Protein AF-A0A9P7GSL0-F1 (afdb_monomer_lite)

Sequence (201 aa):
MRSYTAVGKTLSVKAGDKFTFEWYHNTRNDDIIATSHKGPAQVYIAPTSSNGNGAVWNKLFSGSWGVDRLISSHGQHSINIPNIPAGDDLLRPTSIHSTNLKIADALYTQNPARGVQMYMSCLQVKVTSNGNQNLPGGTSFPGTYNDNTPGIHFNIYGPNGATYKAPGPDVWNSAARGSIGQIGCSSSRWIILRSGADIAL

Secondary structure (DSSP, 8-state):
----PPPS--EEE-TT-EEEEEEESSSTTS--S-TT----EEEEEEEGGGTT-SS-BEEEEEETTHHHHHHHTTTEEEEEPPSPPSEEEEEE---B----TTSTTS-TTT-TT-S-------EEEEE-S---------B-TTTS--TTSTTTS--TTSTTGGG---SSSPPPTTPPPEEE----S--S-EEEEETT-----

pLDDT: mean 79.62, std 15.83, range [25.77, 94.25]

InterPro domains:
  IPR005103 Auxiliary Activity family 9, catalytic domain [PF03443] (9-159)
  IPR049892 Auxiliary Activity family 9 [PTHR33353] (5-179)

Structure (mmCIF, N/CA/C/O backbone):
data_AF-A0A9P7GSL0-F1
#
_entry.id   AF-A0A9P7GSL0-F1
#
loop_
_atom_site.group_PDB
_atom_site.id
_atom_site.type_symbol
_atom_site.label_atom_id
_atom_site.label_alt_id
_atom_site.label_comp_id
_atom_site.label_asym_id
_atom_site.label_entity_id
_atom_site.label_seq_id
_atom_site.pdbx_PDB_ins_code
_atom_site.Cartn_x
_atom_site.Cartn_y
_atom_site.Cartn_z
_atom_site.occupancy
_atom_site.B_iso_or_equiv
_atom_site.auth_seq_id
_atom_site.auth_comp_id
_atom_site.auth_asym_id
_atom_site.auth_atom_id
_atom_site.pdbx_PDB_model_num
ATOM 1 N N . MET A 1 1 ? -7.876 17.741 -8.758 1.00 36.22 1 MET A N 1
ATOM 2 C CA . MET A 1 1 ? -7.914 16.798 -7.615 1.00 36.22 1 MET A CA 1
ATOM 3 C C . MET A 1 1 ? -9.148 15.927 -7.768 1.00 36.22 1 MET A C 1
ATOM 5 O O . MET A 1 1 ? -10.224 16.483 -7.947 1.00 36.22 1 MET A O 1
ATOM 9 N N . ARG A 1 2 ? -9.018 14.594 -7.772 1.00 41.72 2 ARG A N 1
ATOM 10 C CA . ARG A 1 2 ? -10.199 13.716 -7.722 1.00 41.72 2 ARG A CA 1
ATOM 11 C C . ARG A 1 2 ? -10.832 13.847 -6.333 1.00 41.72 2 ARG A C 1
ATOM 13 O O . ARG A 1 2 ? -10.124 13.737 -5.338 1.00 41.72 2 ARG A O 1
ATOM 20 N N . SER A 1 3 ? -12.132 14.131 -6.282 1.00 43.44 3 SER A N 1
ATOM 21 C CA . SER A 1 3 ? -12.905 14.123 -5.038 1.00 43.44 3 SER A CA 1
ATOM 22 C C . SER A 1 3 ? -13.054 12.676 -4.570 1.00 43.44 3 SER A C 1
ATOM 24 O O . SER A 1 3 ? -13.509 11.831 -5.342 1.00 43.44 3 SER A O 1
ATOM 26 N N . TYR A 1 4 ? -12.628 12.372 -3.345 1.00 55.25 4 TYR A N 1
ATOM 27 C CA . TYR A 1 4 ? -12.868 11.070 -2.727 1.00 55.25 4 TYR A CA 1
ATOM 28 C C . TYR A 1 4 ? -14.231 11.118 -2.037 1.00 55.25 4 TYR A C 1
ATOM 30 O O . TYR A 1 4 ? -14.428 11.880 -1.092 1.00 55.25 4 TYR A O 1
ATOM 38 N N . THR A 1 5 ? -15.187 10.329 -2.522 1.00 60.22 5 THR A N 1
ATOM 39 C CA . THR A 1 5 ? -16.488 10.169 -1.864 1.00 60.22 5 THR A CA 1
ATOM 40 C C . THR A 1 5 ? -16.368 9.102 -0.783 1.00 60.22 5 THR A C 1
ATOM 42 O O . THR A 1 5 ? -15.919 7.990 -1.064 1.00 60.22 5 THR A O 1
ATOM 45 N N . ALA A 1 6 ? -16.773 9.434 0.445 1.00 69.56 6 ALA A N 1
ATOM 46 C CA . ALA A 1 6 ? -16.837 8.464 1.531 1.00 69.56 6 ALA A CA 1
ATOM 47 C C . ALA A 1 6 ? -17.757 7.298 1.146 1.00 69.56 6 ALA A C 1
ATOM 49 O O . ALA A 1 6 ? -18.862 7.499 0.634 1.00 69.56 6 ALA A O 1
ATOM 50 N N . VAL A 1 7 ? -17.307 6.072 1.400 1.00 76.19 7 VAL A N 1
ATOM 51 C CA . VAL A 1 7 ? -18.133 4.880 1.187 1.00 76.19 7 VAL A CA 1
ATOM 52 C C . VAL A 1 7 ? -19.059 4.680 2.385 1.00 76.19 7 VAL A C 1
ATOM 54 O O . VAL A 1 7 ? -18.702 4.982 3.523 1.00 76.19 7 VAL A O 1
ATOM 57 N N . GLY A 1 8 ? -20.253 4.129 2.155 1.00 76.50 8 GLY A N 1
ATOM 58 C CA . GLY A 1 8 ? -21.282 3.979 3.195 1.00 76.50 8 GLY A CA 1
ATOM 59 C C . GLY A 1 8 ? -20.991 2.927 4.275 1.00 76.50 8 GLY A C 1
ATOM 60 O O . GLY A 1 8 ? -21.857 2.660 5.104 1.00 76.50 8 GLY A O 1
ATOM 61 N N . LYS A 1 9 ? -19.816 2.283 4.260 1.00 78.69 9 LYS A N 1
ATOM 62 C CA . LYS A 1 9 ? -19.434 1.250 5.231 1.00 78.69 9 LYS A CA 1
ATOM 63 C C . LYS A 1 9 ? -18.064 1.545 5.830 1.00 78.69 9 LYS A C 1
ATOM 65 O O . LYS A 1 9 ? -17.100 1.767 5.106 1.00 78.69 9 LYS A O 1
ATOM 70 N N . THR A 1 10 ? -17.994 1.446 7.153 1.00 80.69 10 THR A N 1
ATOM 71 C CA . THR A 1 10 ? -16.766 1.541 7.948 1.00 80.69 10 THR A CA 1
ATOM 72 C C . THR A 1 10 ? -16.624 0.262 8.763 1.00 80.69 10 THR A C 1
ATOM 74 O O . THR A 1 10 ? -17.586 -0.183 9.390 1.00 80.69 10 THR A O 1
ATOM 77 N N . LEU A 1 11 ? -15.442 -0.350 8.752 1.00 82.31 11 LEU A N 1
ATOM 78 C CA . LEU A 1 11 ? -15.196 -1.596 9.473 1.00 82.31 11 LEU A CA 1
ATOM 79 C C . LEU A 1 11 ? -14.745 -1.325 10.914 1.00 82.31 11 LEU A C 1
ATOM 81 O O . LEU A 1 11 ? -13.737 -0.660 11.134 1.00 82.31 11 LEU A O 1
ATOM 85 N N . SER A 1 12 ? -15.437 -1.889 11.903 1.00 85.38 12 SER A N 1
ATOM 86 C CA . SER A 1 12 ? -15.020 -1.794 13.307 1.00 85.38 12 SER A CA 1
ATOM 87 C C . SER A 1 12 ? -13.911 -2.790 13.647 1.00 85.38 12 SER A C 1
ATOM 89 O O . SER A 1 12 ? -14.080 -4.006 13.510 1.00 85.38 12 SER A O 1
ATOM 91 N N . VAL A 1 13 ? -12.790 -2.278 14.149 1.00 84.94 13 VAL A N 1
ATOM 92 C CA . VAL A 1 13 ? -11.597 -3.053 14.515 1.00 84.94 13 VAL A CA 1
ATOM 93 C C . VAL A 1 13 ? -11.117 -2.695 15.922 1.00 84.94 13 VAL A C 1
ATOM 95 O O . VAL A 1 13 ? -11.489 -1.658 16.479 1.00 84.94 13 VAL A O 1
ATOM 98 N N . LYS A 1 14 ? -10.311 -3.567 16.520 1.00 88.75 14 LYS A N 1
ATOM 99 C CA . LYS A 1 14 ? -9.568 -3.317 17.761 1.00 88.75 14 LYS A CA 1
ATOM 100 C C . LYS A 1 14 ? -8.071 -3.287 17.461 1.00 88.75 14 LYS A C 1
ATOM 102 O O . LYS A 1 14 ? -7.610 -3.925 16.520 1.00 88.75 14 LYS A O 1
ATOM 107 N N . ALA A 1 15 ? -7.308 -2.568 18.273 1.00 88.38 15 ALA A N 1
ATOM 108 C CA . ALA A 1 15 ? -5.856 -2.654 18.284 1.00 88.38 15 ALA A CA 1
ATOM 109 C C . ALA A 1 15 ? -5.428 -4.115 18.479 1.00 88.38 15 ALA A C 1
ATOM 111 O O . ALA A 1 15 ? -6.018 -4.849 19.272 1.00 88.38 15 ALA A O 1
ATOM 112 N N . GLY A 1 16 ? -4.420 -4.539 17.723 1.00 88.44 16 GLY A N 1
ATOM 113 C CA . GLY A 1 16 ? -3.963 -5.925 17.677 1.00 88.44 16 GLY A CA 1
ATOM 114 C C . GLY A 1 16 ? -4.765 -6.840 16.748 1.00 88.44 16 GLY A C 1
ATOM 115 O O . GLY A 1 16 ? -4.259 -7.916 16.428 1.00 88.44 16 GLY A O 1
ATOM 116 N N . ASP A 1 17 ? -5.946 -6.433 16.256 1.00 87.56 17 ASP A N 1
ATOM 117 C CA . ASP A 1 17 ? -6.663 -7.215 15.244 1.00 87.56 17 ASP A CA 1
ATOM 118 C C . ASP A 1 17 ? -5.761 -7.415 14.023 1.00 87.56 17 AS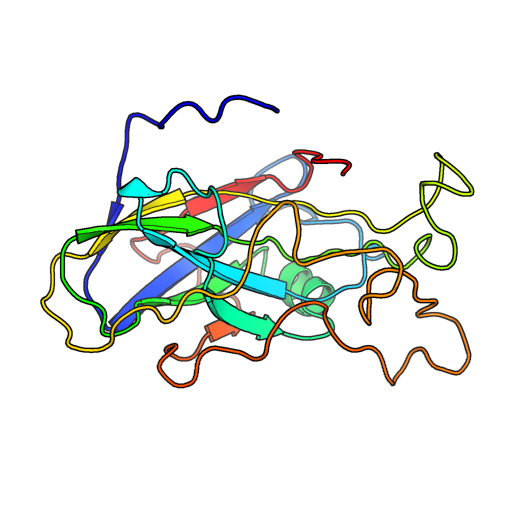P A C 1
ATOM 120 O O . ASP A 1 17 ? -5.160 -6.467 13.506 1.00 87.56 17 ASP A O 1
ATOM 124 N N . LYS A 1 18 ? -5.701 -8.654 13.530 1.00 87.12 18 LYS A N 1
ATOM 125 C CA . LYS A 1 18 ? -5.075 -8.952 12.247 1.00 87.12 18 LYS A CA 1
ATOM 126 C C . LYS A 1 18 ? -6.058 -8.619 11.136 1.00 87.12 18 LYS A C 1
ATOM 128 O O . LYS A 1 18 ? -7.138 -9.201 11.041 1.00 87.12 18 LYS A O 1
ATOM 133 N N . PHE A 1 19 ? -5.653 -7.704 10.277 1.00 82.06 19 PHE A N 1
ATOM 134 C CA . PHE A 1 19 ? -6.428 -7.218 9.157 1.00 82.06 19 PHE A CA 1
ATOM 135 C C . PHE A 1 19 ? -5.787 -7.671 7.845 1.00 82.06 19 PHE A C 1
ATOM 137 O O . PHE A 1 19 ? -4.578 -7.520 7.683 1.00 82.06 19 PHE A O 1
ATOM 144 N N . THR A 1 20 ? -6.571 -8.238 6.922 1.00 85.69 20 THR A N 1
ATOM 145 C CA . THR A 1 20 ? -6.050 -8.817 5.672 1.00 85.69 20 THR A CA 1
ATOM 146 C C . THR A 1 20 ? -6.750 -8.249 4.453 1.00 85.69 20 THR A C 1
ATOM 148 O O . THR A 1 20 ? -7.977 -8.200 4.371 1.00 85.69 20 THR A O 1
ATOM 151 N N . PHE A 1 21 ? -5.926 -7.842 3.501 1.00 85.00 21 PHE A N 1
ATOM 152 C CA . PHE A 1 21 ? -6.315 -7.342 2.198 1.00 85.00 21 PHE A CA 1
ATOM 153 C C . PHE A 1 21 ? -6.169 -8.476 1.189 1.00 85.00 21 PHE A C 1
ATOM 155 O O . PHE A 1 21 ? -5.166 -9.189 1.227 1.00 85.00 21 PHE A O 1
ATOM 162 N N . GLU A 1 22 ? -7.145 -8.627 0.300 1.00 87.38 22 GLU A N 1
ATOM 163 C CA . GLU A 1 22 ? -7.137 -9.626 -0.769 1.00 87.38 22 GLU A CA 1
ATOM 164 C C . GLU A 1 22 ? -7.245 -8.928 -2.125 1.00 87.38 22 GLU A C 1
ATOM 166 O O . GLU A 1 22 ? -8.278 -8.345 -2.442 1.00 87.38 22 GLU A O 1
ATOM 171 N N . TRP A 1 23 ? -6.177 -8.971 -2.913 1.00 86.94 23 TRP A N 1
ATOM 172 C CA . TRP A 1 23 ? -6.112 -8.391 -4.253 1.00 86.94 23 TRP A CA 1
ATOM 173 C C . TRP A 1 23 ? -6.587 -9.376 -5.324 1.00 86.94 23 TRP A C 1
ATOM 175 O O . TRP A 1 23 ? -6.386 -10.577 -5.188 1.00 86.94 23 TRP A O 1
ATOM 185 N N . TYR A 1 24 ? -7.166 -8.868 -6.408 1.00 86.44 24 TYR A N 1
ATOM 186 C CA . TYR A 1 24 ? -7.487 -9.635 -7.617 1.00 86.44 24 TYR A CA 1
ATOM 187 C C . TYR A 1 24 ? -7.363 -8.756 -8.866 1.00 86.44 24 TYR A C 1
ATOM 189 O O . TYR A 1 24 ? -7.521 -7.542 -8.752 1.00 86.44 24 TYR A O 1
ATOM 197 N N . HIS A 1 25 ? -7.140 -9.345 -10.041 1.00 86.69 25 HIS A N 1
ATOM 198 C CA . HIS A 1 25 ? -6.974 -8.621 -11.306 1.00 86.69 25 HIS A CA 1
ATOM 199 C C . HIS A 1 25 ? -8.323 -8.347 -12.000 1.00 86.69 25 HIS A C 1
ATOM 201 O O . HIS A 1 25 ? -8.819 -7.215 -12.057 1.00 86.69 25 HIS A O 1
ATOM 207 N N . ASN A 1 26 ? -8.961 -9.403 -12.488 1.00 85.19 26 ASN A N 1
ATOM 208 C CA . ASN A 1 26 ? -10.234 -9.400 -13.202 1.00 85.19 26 ASN A CA 1
ATOM 209 C C . ASN A 1 26 ? -11.350 -10.045 -12.379 1.00 85.19 26 ASN A C 1
ATOM 211 O O . ASN A 1 26 ? -12.441 -9.486 -12.268 1.00 85.19 26 ASN A O 1
ATOM 215 N N . THR A 1 27 ? -11.071 -11.195 -11.771 1.00 87.25 27 THR A N 1
ATOM 216 C CA . THR A 1 27 ? -12.007 -11.951 -10.934 1.00 87.25 27 THR A CA 1
ATOM 217 C C . THR A 1 27 ? -11.335 -12.367 -9.638 1.00 87.25 27 THR A C 1
ATOM 219 O O . THR A 1 27 ? -10.148 -12.656 -9.624 1.00 87.25 27 THR A O 1
ATOM 222 N N . ARG A 1 28 ? -12.082 -12.422 -8.533 1.00 88.56 28 ARG A N 1
ATOM 223 C CA . ARG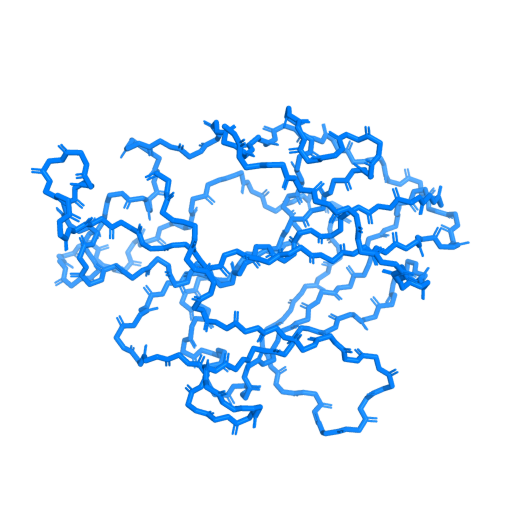 A 1 28 ? -11.524 -12.796 -7.226 1.00 88.56 28 ARG A CA 1
ATOM 224 C C . ARG A 1 28 ? -10.725 -14.108 -7.309 1.00 88.56 28 ARG A C 1
ATOM 226 O O . ARG A 1 28 ? -11.248 -15.087 -7.835 1.00 88.56 28 ARG A O 1
ATOM 233 N N . ASN A 1 29 ? -9.525 -14.125 -6.718 1.00 87.56 29 ASN A N 1
ATOM 234 C CA . ASN A 1 29 ? -8.620 -15.282 -6.685 1.00 87.56 29 ASN A CA 1
ATOM 235 C C . ASN A 1 29 ? -8.137 -15.748 -8.080 1.00 87.56 29 ASN A C 1
ATOM 237 O O . ASN A 1 29 ? -8.072 -16.947 -8.350 1.00 87.56 29 ASN A O 1
ATOM 241 N N . ASP A 1 30 ? -7.829 -14.800 -8.967 1.00 89.38 30 ASP A N 1
ATOM 242 C CA . ASP A 1 30 ? -7.223 -15.048 -10.280 1.00 89.38 30 ASP A CA 1
ATOM 243 C C . ASP A 1 30 ? -5.690 -14.895 -10.263 1.00 89.38 30 ASP A C 1
ATOM 245 O O . ASP A 1 30 ? -5.035 -15.218 -9.273 1.00 89.38 30 ASP A O 1
ATOM 249 N N . ASP A 1 31 ? -5.100 -14.428 -11.367 1.00 90.44 31 ASP A N 1
ATOM 250 C CA . ASP A 1 31 ? -3.667 -14.176 -11.510 1.00 90.44 31 ASP A CA 1
ATOM 251 C C . ASP A 1 31 ? -3.153 -13.016 -10.641 1.00 90.44 31 ASP A C 1
ATOM 253 O O . ASP A 1 31 ? -1.938 -12.847 -10.531 1.00 90.44 31 ASP A O 1
ATOM 257 N N . ILE A 1 32 ? -4.046 -12.277 -9.965 1.00 89.25 32 ILE A N 1
ATOM 258 C CA . ILE A 1 32 ? -3.778 -11.206 -8.991 1.00 89.25 32 ILE A CA 1
ATOM 259 C C . ILE A 1 32 ? -3.172 -9.954 -9.619 1.00 89.25 32 ILE A C 1
ATOM 261 O O . ILE A 1 32 ? -3.703 -8.856 -9.453 1.00 89.25 32 ILE A O 1
ATOM 265 N N . ILE A 1 33 ? -2.033 -10.101 -10.287 1.00 86.81 33 ILE A N 1
ATOM 266 C CA . ILE A 1 33 ? -1.336 -9.082 -11.059 1.00 86.81 33 ILE A CA 1
ATOM 267 C C . ILE A 1 33 ? -0.296 -9.765 -11.954 1.00 86.81 33 ILE A C 1
ATOM 269 O O . ILE A 1 33 ? 0.320 -10.759 -11.567 1.00 86.81 33 ILE A O 1
ATOM 273 N N . ALA A 1 34 ? -0.051 -9.221 -13.147 1.00 86.31 34 ALA A N 1
ATOM 274 C CA . ALA A 1 34 ? 0.931 -9.800 -14.056 1.00 86.31 34 ALA A CA 1
ATOM 275 C C . ALA A 1 34 ? 2.332 -9.868 -13.411 1.00 86.31 34 ALA A C 1
ATOM 277 O O . ALA A 1 34 ? 2.837 -8.883 -12.872 1.00 86.31 34 ALA A O 1
ATOM 278 N N . THR A 1 35 ? 3.009 -11.012 -13.551 1.00 86.94 35 THR A N 1
ATOM 279 C CA . THR A 1 35 ? 4.319 -11.316 -12.928 1.00 86.94 35 THR A CA 1
ATOM 280 C C . THR A 1 35 ? 5.438 -10.330 -13.277 1.00 86.94 35 THR A C 1
ATOM 282 O O . THR A 1 35 ? 6.444 -10.243 -12.573 1.00 86.94 35 THR A O 1
ATOM 285 N N . SER A 1 36 ? 5.272 -9.568 -14.359 1.00 82.69 36 SER A N 1
ATOM 286 C CA . SER A 1 36 ? 6.185 -8.501 -14.774 1.00 82.69 36 SER A CA 1
ATOM 287 C C . SER A 1 36 ? 6.144 -7.261 -13.873 1.00 82.69 36 SER A C 1
ATOM 289 O O . SER A 1 36 ? 7.081 -6.466 -13.903 1.00 82.69 36 SER A O 1
ATOM 291 N N . HIS A 1 37 ? 5.100 -7.087 -13.060 1.00 82.38 37 HIS A N 1
ATOM 292 C CA . HIS A 1 37 ? 4.868 -5.879 -12.269 1.00 82.38 37 HIS A CA 1
ATOM 293 C C . HIS A 1 37 ? 5.644 -5.896 -10.944 1.00 82.38 37 HIS A C 1
ATOM 295 O O . HIS A 1 37 ? 5.081 -5.665 -9.882 1.00 82.38 37 HIS A O 1
ATOM 301 N N . LYS A 1 38 ? 6.941 -6.194 -10.968 1.00 83.75 38 LYS A N 1
ATOM 302 C CA . LYS A 1 38 ? 7.756 -6.363 -9.757 1.00 83.75 38 LYS A CA 1
ATOM 303 C C . LYS A 1 38 ? 7.888 -5.068 -8.948 1.00 83.75 38 LYS A C 1
ATOM 305 O O . LYS A 1 38 ? 8.368 -4.072 -9.473 1.00 83.75 38 LYS A O 1
ATOM 310 N N . GLY A 1 39 ? 7.590 -5.116 -7.650 1.00 84.75 39 GLY A N 1
ATOM 311 C CA . GLY A 1 39 ? 7.734 -3.962 -6.763 1.00 84.75 39 GLY A CA 1
ATOM 312 C C . GLY A 1 39 ? 7.369 -4.242 -5.298 1.00 84.75 39 GLY A C 1
ATOM 313 O O . GLY A 1 39 ? 7.092 -5.395 -4.941 1.00 84.75 39 GLY A O 1
ATOM 314 N N . PRO A 1 40 ? 7.432 -3.231 -4.412 1.00 86.56 40 PRO A N 1
ATOM 315 C CA . PRO A 1 40 ? 7.155 -3.392 -2.990 1.00 86.56 40 PRO A CA 1
ATOM 316 C C . PRO A 1 40 ? 5.660 -3.424 -2.627 1.00 86.56 40 PRO A C 1
ATOM 318 O O . PRO A 1 40 ? 4.807 -2.856 -3.287 1.00 86.56 40 PRO A O 1
ATOM 321 N N . ALA A 1 41 ? 5.333 -4.010 -1.481 1.00 85.19 41 ALA A N 1
ATOM 322 C CA . ALA A 1 41 ? 4.042 -3.857 -0.811 1.00 85.19 41 ALA A CA 1
ATOM 323 C C . ALA A 1 41 ? 4.147 -2.854 0.326 1.00 85.19 41 ALA A C 1
ATOM 325 O O . ALA A 1 41 ? 5.028 -2.997 1.166 1.00 85.19 41 ALA A O 1
ATOM 326 N N . GLN A 1 42 ? 3.274 -1.850 0.367 1.00 88.50 42 GLN A N 1
ATOM 327 C CA . GLN A 1 42 ? 3.286 -0.834 1.422 1.00 88.50 42 GLN A CA 1
ATOM 328 C C . GLN A 1 42 ? 1.886 -0.712 2.027 1.00 88.50 42 GLN A C 1
ATOM 330 O O . GLN A 1 42 ? 0.934 -1.101 1.377 1.00 88.50 42 GLN A O 1
ATOM 335 N N . VAL A 1 43 ? 1.738 -0.239 3.264 1.00 90.00 43 VAL A N 1
ATOM 336 C CA . VAL A 1 43 ? 0.422 0.109 3.847 1.00 90.00 43 VAL A CA 1
ATOM 337 C C . VAL A 1 43 ? 0.579 1.404 4.635 1.00 90.00 43 VAL A C 1
ATOM 339 O O . VAL A 1 43 ? 1.562 1.539 5.368 1.00 90.00 43 VAL A O 1
ATOM 342 N N . TYR A 1 44 ? -0.378 2.329 4.521 1.00 91.69 44 TYR A N 1
ATOM 343 C CA . TYR A 1 44 ? -0.402 3.592 5.260 1.00 91.69 44 TYR A CA 1
ATOM 344 C C . TYR A 1 44 ? -1.709 3.762 6.053 1.00 91.69 44 TYR A C 1
ATOM 346 O O . TYR A 1 44 ? -2.761 3.238 5.690 1.00 91.69 44 TYR A O 1
ATOM 354 N N . ILE A 1 45 ? -1.657 4.550 7.124 1.00 90.88 45 ILE A N 1
ATOM 355 C CA . ILE A 1 45 ? -2.835 4.977 7.892 1.00 90.88 45 ILE A CA 1
ATOM 356 C C . ILE A 1 45 ? -2.840 6.495 8.076 1.00 90.88 45 ILE A C 1
ATOM 358 O O . ILE A 1 45 ? -1.776 7.100 8.239 1.00 90.88 45 ILE A O 1
ATOM 362 N N . ALA A 1 46 ? -4.026 7.096 8.046 1.00 91.31 46 ALA A N 1
ATOM 363 C CA . ALA A 1 46 ? -4.264 8.499 8.361 1.00 91.31 46 ALA A CA 1
ATOM 364 C C . ALA A 1 46 ? -5.627 8.672 9.059 1.00 91.31 46 ALA A C 1
ATOM 366 O O . ALA A 1 46 ? -6.536 7.885 8.801 1.00 91.31 46 ALA A O 1
ATOM 367 N N . PRO A 1 47 ? -5.824 9.716 9.881 1.00 88.38 47 PRO A N 1
ATOM 368 C CA . PRO A 1 47 ? -7.133 10.016 10.464 1.00 88.38 47 PRO A CA 1
ATOM 369 C C . PRO A 1 47 ? -8.176 10.353 9.392 1.00 88.38 47 PRO A C 1
ATOM 371 O O . PRO A 1 47 ? -7.870 11.089 8.448 1.00 88.38 47 PRO A O 1
ATOM 374 N N . THR A 1 48 ? -9.428 9.906 9.548 1.00 85.00 48 THR A N 1
ATOM 375 C CA . THR A 1 48 ? -10.496 10.209 8.567 1.00 85.00 48 THR A CA 1
ATOM 376 C C . THR A 1 48 ? -10.800 11.701 8.480 1.00 85.00 48 THR A C 1
ATOM 378 O O . THR A 1 48 ? -11.108 12.204 7.401 1.00 85.00 48 THR A O 1
ATOM 381 N N . SER A 1 49 ? -10.617 12.437 9.580 1.00 86.31 49 SER A N 1
ATOM 382 C CA . SER A 1 49 ? -10.773 13.896 9.635 1.00 86.31 49 SER A CA 1
ATOM 383 C C . SER A 1 49 ? -9.872 14.652 8.651 1.00 86.31 49 SER A C 1
ATOM 385 O O . SER A 1 49 ? -10.215 15.755 8.237 1.00 86.31 49 SER A O 1
ATOM 387 N N . SER A 1 50 ? -8.748 14.060 8.231 1.00 86.69 50 SER A N 1
ATOM 388 C CA . SER A 1 50 ? -7.864 14.645 7.214 1.00 86.69 50 SER A CA 1
ATOM 389 C C . SER A 1 50 ? -8.390 14.499 5.784 1.00 86.69 50 SER A C 1
ATOM 391 O O . SER A 1 50 ? -7.913 15.175 4.870 1.00 86.69 50 SER A O 1
ATOM 393 N N . ASN A 1 51 ? -9.318 13.562 5.559 1.00 84.06 51 ASN A N 1
ATOM 394 C CA . ASN A 1 51 ? -9.711 13.089 4.234 1.00 84.06 51 ASN A CA 1
ATOM 395 C C . ASN A 1 51 ? -8.496 12.724 3.344 1.00 84.06 51 ASN A C 1
ATOM 397 O O . ASN A 1 51 ? -8.495 12.942 2.134 1.00 84.06 51 ASN A O 1
ATOM 401 N N . GLY A 1 52 ? -7.410 12.242 3.961 1.00 85.00 52 GLY A N 1
ATOM 402 C CA . GLY A 1 52 ? -6.160 11.900 3.283 1.00 85.00 52 GLY A CA 1
ATOM 403 C C . GLY A 1 52 ? -5.314 13.087 2.808 1.00 85.00 52 GLY A C 1
ATOM 404 O O . GLY A 1 52 ? -4.302 12.859 2.139 1.00 85.00 52 GLY A O 1
ATOM 405 N N . ASN A 1 53 ? -5.699 14.324 3.134 1.00 87.56 53 ASN A N 1
ATOM 406 C CA . ASN A 1 53 ? -4.997 15.535 2.717 1.00 87.56 53 ASN A CA 1
ATOM 407 C C . ASN A 1 53 ? -3.888 15.926 3.696 1.00 87.56 53 ASN A C 1
ATOM 409 O O . ASN A 1 53 ? -4.023 15.788 4.910 1.00 87.56 53 ASN A O 1
ATOM 413 N N . GLY A 1 54 ? -2.813 16.497 3.152 1.00 90.44 54 GLY A N 1
ATOM 414 C CA . GLY A 1 54 ? -1.670 16.959 3.935 1.00 90.44 54 GLY A CA 1
ATOM 415 C C . GLY A 1 54 ? -0.740 15.829 4.379 1.00 90.44 54 GLY A C 1
ATOM 416 O O . GLY A 1 54 ? -0.813 14.699 3.896 1.00 90.44 54 GLY A O 1
ATOM 417 N N . ALA A 1 55 ? 0.182 16.160 5.282 1.00 94.00 55 ALA A N 1
ATOM 418 C CA . ALA A 1 55 ? 1.216 15.255 5.780 1.00 94.00 55 ALA A CA 1
ATOM 419 C C . ALA A 1 55 ? 0.690 14.346 6.907 1.00 94.00 55 ALA A C 1
ATOM 421 O O . ALA A 1 55 ? 1.161 14.400 8.041 1.00 94.00 55 ALA A O 1
ATOM 422 N N . VAL A 1 56 ? -0.320 13.533 6.600 1.00 91.75 56 VAL A N 1
ATOM 423 C CA . VAL A 1 56 ? -1.120 12.776 7.583 1.00 91.75 56 VAL A CA 1
ATOM 424 C C . VAL A 1 56 ? -0.893 11.268 7.549 1.00 91.75 56 VAL A C 1
ATOM 426 O O . VAL A 1 56 ? -1.350 10.554 8.440 1.00 91.75 56 VAL A O 1
ATOM 429 N N . TRP A 1 57 ? -0.198 10.768 6.528 1.00 92.31 57 TRP A N 1
ATOM 430 C CA . TRP A 1 57 ? -0.005 9.340 6.312 1.00 92.31 57 TRP A CA 1
ATOM 431 C C . TRP A 1 57 ? 1.170 8.793 7.126 1.00 92.31 57 TRP A C 1
ATOM 433 O O . TRP A 1 57 ? 2.225 9.416 7.218 1.00 92.31 57 TRP A O 1
ATOM 443 N N . ASN A 1 58 ? 0.996 7.588 7.667 1.00 92.81 58 ASN A N 1
ATOM 444 C CA . ASN A 1 58 ? 1.984 6.877 8.481 1.00 92.81 58 ASN A CA 1
ATOM 445 C C . ASN A 1 58 ? 2.202 5.481 7.919 1.00 92.81 58 ASN A C 1
ATOM 447 O O . ASN A 1 58 ? 1.229 4.749 7.734 1.00 92.81 58 ASN A O 1
ATOM 451 N N . LYS A 1 59 ? 3.450 5.105 7.625 1.00 92.75 59 LYS A N 1
ATOM 452 C CA . LYS A 1 59 ? 3.752 3.797 7.034 1.00 92.75 59 LYS A CA 1
ATOM 453 C C . LYS A 1 59 ? 3.612 2.706 8.095 1.00 92.75 59 LYS A C 1
ATOM 455 O O . LYS A 1 59 ? 4.350 2.713 9.073 1.00 92.75 59 LYS A O 1
ATOM 460 N N . LEU A 1 60 ? 2.697 1.762 7.891 1.00 91.62 60 LEU A N 1
ATOM 461 C CA . LEU A 1 60 ? 2.486 0.611 8.775 1.00 91.62 60 LEU A CA 1
ATOM 462 C C . LEU A 1 60 ? 3.248 -0.635 8.327 1.00 91.62 60 LEU A C 1
ATOM 464 O O . LEU A 1 60 ? 3.608 -1.477 9.141 1.00 91.62 60 LEU A O 1
ATOM 468 N N . PHE A 1 61 ? 3.479 -0.771 7.025 1.00 91.12 61 PHE A N 1
ATOM 469 C CA . PHE A 1 61 ? 4.123 -1.947 6.462 1.00 91.12 61 PHE A CA 1
ATOM 470 C C . PHE A 1 61 ? 4.941 -1.578 5.229 1.00 91.12 61 PHE A C 1
ATOM 472 O O . PHE A 1 61 ? 4.554 -0.697 4.459 1.00 91.12 61 PHE A O 1
ATOM 479 N N . SER A 1 62 ? 6.059 -2.279 5.048 1.00 88.94 62 SER A N 1
ATOM 480 C CA . SER A 1 62 ? 6.868 -2.263 3.834 1.00 88.94 62 SER A CA 1
ATOM 481 C C . SER A 1 62 ? 7.430 -3.659 3.590 1.00 88.94 62 SER A C 1
ATOM 483 O O . SER A 1 62 ? 8.095 -4.227 4.455 1.00 88.94 62 SER A O 1
ATOM 485 N N . GLY A 1 63 ? 7.177 -4.215 2.413 1.00 81.25 63 GLY A N 1
ATOM 486 C CA . GLY A 1 63 ? 7.744 -5.474 1.961 1.00 81.25 63 GLY A CA 1
ATOM 487 C C . GLY A 1 63 ? 8.353 -5.318 0.576 1.00 81.25 63 GLY A C 1
ATOM 488 O O . GLY A 1 63 ? 7.615 -5.275 -0.404 1.00 81.25 63 GLY A O 1
ATOM 489 N N . SER A 1 64 ? 9.684 -5.291 0.479 1.00 72.62 64 SER A N 1
ATOM 490 C CA . SER A 1 64 ? 10.394 -5.334 -0.809 1.00 72.62 64 SER A CA 1
ATOM 491 C C . SER A 1 64 ? 10.022 -6.589 -1.598 1.00 72.62 64 SER A C 1
ATOM 493 O O . SER A 1 64 ? 9.758 -7.638 -0.998 1.00 72.62 64 SER A O 1
ATOM 495 N N . TRP A 1 65 ? 9.967 -6.472 -2.930 1.00 75.50 65 TRP A N 1
ATOM 496 C CA . TRP A 1 65 ? 9.538 -7.556 -3.830 1.00 75.50 65 TRP A CA 1
ATOM 497 C C . TRP A 1 65 ? 8.229 -8.212 -3.360 1.00 75.50 65 TRP A C 1
ATOM 499 O O . TRP A 1 65 ? 8.073 -9.433 -3.328 1.00 75.50 65 TRP A O 1
ATOM 509 N N . GLY A 1 66 ? 7.299 -7.377 -2.894 1.00 78.06 66 GLY A N 1
ATOM 510 C CA . GLY A 1 66 ? 6.039 -7.813 -2.312 1.00 78.06 66 GLY A CA 1
ATOM 511 C C . GLY A 1 66 ? 5.119 -8.478 -3.330 1.00 78.06 66 GLY A C 1
ATOM 512 O O . GLY A 1 66 ? 4.334 -9.333 -2.948 1.00 78.06 66 GLY A O 1
ATOM 513 N N . VAL A 1 67 ? 5.256 -8.139 -4.612 1.00 82.31 67 VAL A N 1
ATOM 514 C CA . VAL A 1 67 ? 4.396 -8.621 -5.705 1.00 82.31 67 VAL A CA 1
ATOM 515 C C . VAL A 1 67 ? 4.486 -10.128 -5.900 1.00 82.31 67 VAL A C 1
ATOM 517 O O . VAL A 1 67 ? 3.462 -10.798 -5.937 1.00 82.31 67 VAL A O 1
ATOM 520 N N . ASP A 1 68 ? 5.695 -10.685 -5.945 1.00 86.81 68 ASP A N 1
ATOM 521 C CA . ASP A 1 68 ? 5.879 -12.132 -6.132 1.00 86.81 68 ASP A CA 1
ATOM 522 C C . ASP A 1 68 ? 5.306 -12.924 -4.957 1.00 86.81 68 ASP A C 1
ATOM 524 O O . ASP A 1 68 ? 4.652 -13.959 -5.113 1.00 86.81 68 ASP A O 1
ATOM 528 N N . ARG A 1 69 ? 5.499 -12.379 -3.754 1.00 90.19 69 ARG A N 1
ATOM 529 C CA . ARG A 1 69 ? 4.905 -12.921 -2.536 1.00 90.19 69 ARG A CA 1
ATOM 530 C C . ARG A 1 69 ? 3.389 -12.767 -2.532 1.00 90.19 69 ARG A C 1
ATOM 532 O O . ARG A 1 69 ? 2.707 -13.633 -2.008 1.00 90.19 69 ARG A O 1
ATOM 539 N N . LEU A 1 70 ? 2.848 -11.707 -3.122 1.00 88.81 70 LEU A N 1
ATOM 540 C CA . LEU A 1 70 ? 1.408 -11.485 -3.199 1.00 88.81 70 LEU A CA 1
ATOM 541 C C . LEU A 1 70 ? 0.736 -12.459 -4.162 1.00 88.81 70 LEU A C 1
ATOM 543 O O . LEU A 1 70 ? -0.282 -13.040 -3.796 1.00 88.81 70 LEU A O 1
ATOM 547 N N . ILE A 1 71 ? 1.319 -12.665 -5.346 1.00 89.56 71 ILE A N 1
ATOM 548 C CA . ILE A 1 71 ? 0.841 -13.647 -6.327 1.00 89.56 71 ILE A CA 1
ATOM 549 C C . ILE A 1 71 ? 0.812 -15.035 -5.674 1.00 89.56 71 ILE A C 1
ATOM 551 O O . ILE A 1 71 ? -0.230 -15.683 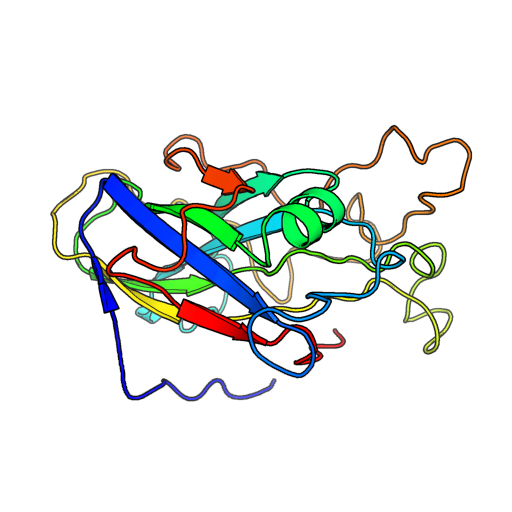-5.649 1.00 89.56 71 ILE A O 1
ATOM 555 N N . SER A 1 72 ? 1.914 -15.448 -5.037 1.00 92.12 72 SER A N 1
ATOM 556 C CA . SER A 1 72 ? 1.973 -16.731 -4.310 1.00 92.12 72 SER A CA 1
ATOM 557 C C . SER A 1 72 ? 1.064 -16.801 -3.076 1.00 92.12 72 SER A C 1
ATOM 559 O O . SER A 1 72 ? 0.740 -17.891 -2.616 1.00 92.12 72 SER A O 1
ATOM 561 N N . SER A 1 73 ? 0.615 -15.658 -2.555 1.00 91.25 73 SER A N 1
ATOM 562 C CA . SER A 1 73 ? -0.315 -15.573 -1.424 1.00 91.25 73 SER A CA 1
ATOM 563 C C . SER A 1 73 ? -1.769 -15.391 -1.854 1.00 91.25 73 SER A C 1
ATOM 565 O O . SER A 1 73 ? -2.586 -15.016 -1.017 1.00 91.25 73 SER A O 1
ATOM 567 N N . HIS A 1 74 ? -2.113 -15.614 -3.129 1.00 91.62 74 HIS A N 1
ATOM 568 C CA . HIS A 1 74 ? -3.476 -15.426 -3.644 1.00 91.62 74 HIS A CA 1
ATOM 569 C C . HIS A 1 74 ? -4.022 -14.012 -3.386 1.00 91.62 74 HIS A C 1
ATOM 571 O O . HIS A 1 74 ? -5.153 -13.830 -2.938 1.00 91.62 74 HIS A O 1
ATOM 577 N N . GLY A 1 75 ? -3.182 -12.992 -3.576 1.00 88.25 75 GLY A N 1
ATOM 578 C CA . GLY A 1 75 ? -3.581 -11.609 -3.334 1.00 88.25 75 GLY A CA 1
ATOM 579 C C . GLY A 1 75 ? -3.556 -11.196 -1.867 1.00 88.25 75 GLY A C 1
ATOM 580 O O . GLY A 1 75 ? -3.939 -10.070 -1.567 1.00 88.25 75 GLY A O 1
ATOM 581 N N . GLN A 1 76 ? -3.120 -12.056 -0.942 1.00 88.94 76 GLN A N 1
ATOM 582 C CA . GLN A 1 76 ? -3.284 -11.802 0.487 1.00 88.94 76 GLN A CA 1
ATOM 583 C C . GLN A 1 76 ? -2.053 -11.166 1.137 1.00 88.94 76 GLN A C 1
ATOM 585 O O . GLN A 1 76 ? -0.939 -11.697 1.099 1.00 88.94 76 GLN A O 1
ATOM 590 N N . HIS A 1 77 ? -2.274 -10.041 1.814 1.00 89.19 77 HIS A N 1
ATOM 591 C CA . HIS A 1 77 ? -1.321 -9.478 2.764 1.00 89.19 77 HIS A CA 1
ATOM 592 C C . HIS A 1 77 ? -2.042 -8.932 3.992 1.00 89.19 77 HIS A C 1
ATOM 594 O O . HIS A 1 77 ? -3.198 -8.526 3.919 1.00 89.19 77 HIS A O 1
ATOM 600 N N . SER A 1 78 ? -1.356 -8.910 5.129 1.00 88.19 78 SER A N 1
ATOM 601 C CA . SER A 1 78 ? -1.930 -8.546 6.418 1.00 88.19 78 SER A CA 1
ATOM 602 C C . SER A 1 78 ? -1.129 -7.465 7.124 1.00 88.19 78 SER A C 1
ATOM 604 O O . SER A 1 78 ? 0.094 -7.384 6.999 1.00 88.19 78 SER A O 1
ATOM 606 N N . ILE A 1 79 ? -1.830 -6.689 7.939 1.00 89.25 79 ILE A N 1
ATOM 607 C CA . ILE A 1 79 ? -1.271 -5.808 8.962 1.00 89.25 79 ILE A CA 1
ATOM 608 C C . ILE A 1 79 ? -1.986 -6.079 10.277 1.00 89.25 79 ILE A C 1
ATOM 610 O O . ILE A 1 79 ? -3.140 -6.501 10.281 1.00 89.25 79 ILE A O 1
ATOM 614 N N . ASN A 1 80 ? -1.320 -5.815 11.389 1.00 89.62 80 ASN A N 1
ATOM 615 C CA . ASN A 1 80 ? -1.998 -5.725 12.672 1.00 89.62 80 ASN A CA 1
ATOM 616 C C . ASN A 1 80 ? -2.394 -4.264 12.916 1.00 89.62 80 ASN A C 1
ATOM 618 O O . ASN A 1 80 ? -1.627 -3.350 12.601 1.00 89.62 80 ASN A O 1
ATOM 622 N N . ILE A 1 81 ? -3.582 -4.033 13.472 1.00 88.81 81 ILE A N 1
ATOM 623 C CA . ILE A 1 81 ? -4.016 -2.679 13.827 1.00 88.81 81 ILE A CA 1
ATOM 624 C C . ILE A 1 81 ? -3.105 -2.156 14.952 1.00 88.81 81 ILE A C 1
ATOM 626 O O . ILE A 1 81 ? -2.979 -2.826 15.982 1.00 88.81 81 ILE A O 1
ATOM 630 N N . PRO A 1 82 ? -2.438 -1.000 14.777 1.00 90.81 82 PRO A N 1
ATOM 631 C CA . PRO A 1 82 ? -1.545 -0.451 15.793 1.00 90.81 82 PRO A CA 1
ATOM 632 C C . PRO A 1 82 ? -2.319 -0.011 17.044 1.00 90.81 82 PRO A C 1
ATOM 634 O O . PRO A 1 82 ? -3.535 0.168 17.012 1.00 90.81 82 PRO A O 1
ATOM 637 N N . ASN A 1 83 ? -1.604 0.189 18.153 1.00 93.00 83 ASN A N 1
ATOM 638 C CA . ASN A 1 83 ? -2.190 0.615 19.428 1.00 93.00 83 ASN A CA 1
ATOM 639 C C . ASN A 1 83 ? -2.510 2.123 19.459 1.00 93.00 83 ASN A C 1
ATOM 641 O O . ASN A 1 83 ? -1.992 2.855 20.303 1.00 93.00 83 ASN A O 1
ATOM 645 N N . ILE A 1 84 ? -3.329 2.584 18.518 1.00 91.00 84 ILE A N 1
ATOM 646 C CA . ILE A 1 84 ? -3.734 3.987 18.360 1.00 91.00 84 ILE A CA 1
ATOM 647 C C . ILE A 1 84 ? -4.998 4.313 19.177 1.00 91.00 84 ILE A C 1
ATOM 649 O O . ILE A 1 84 ? -5.733 3.390 19.543 1.00 91.00 84 ILE A O 1
ATOM 653 N N . PRO A 1 85 ? -5.257 5.594 19.503 1.00 89.50 85 PRO A N 1
ATOM 654 C CA . PRO A 1 85 ? -6.504 6.012 20.141 1.00 89.50 85 PRO A CA 1
ATOM 655 C C . PRO A 1 85 ? -7.746 5.546 19.370 1.00 89.50 85 PRO A C 1
ATOM 657 O O . PRO A 1 85 ? -7.705 5.395 18.151 1.00 89.50 85 PRO A O 1
ATOM 660 N N . ALA A 1 86 ? -8.861 5.344 20.076 1.00 88.62 86 ALA A N 1
ATOM 661 C CA . ALA A 1 86 ? -10.125 5.044 19.413 1.00 88.62 86 ALA A CA 1
ATOM 662 C C . ALA A 1 86 ? -10.581 6.235 18.557 1.00 88.62 86 ALA A C 1
ATOM 664 O O . ALA A 1 86 ? -10.467 7.392 18.968 1.00 88.62 86 ALA A O 1
ATOM 665 N N . GLY A 1 87 ? -11.131 5.947 17.381 1.00 83.44 87 GLY A N 1
ATOM 666 C CA . GLY A 1 87 ? -11.497 6.973 16.414 1.00 83.44 87 GLY A CA 1
ATOM 667 C C . GLY A 1 87 ? -11.872 6.406 15.051 1.00 83.44 87 GLY A C 1
ATOM 668 O O . GLY A 1 87 ? -11.821 5.195 14.817 1.00 83.44 87 GLY A O 1
ATOM 669 N N . ASP A 1 88 ? -12.281 7.308 14.162 1.00 75.88 88 ASP A N 1
ATOM 670 C CA . ASP A 1 88 ? -12.535 6.999 12.759 1.00 75.88 88 ASP A CA 1
ATOM 671 C C . ASP A 1 88 ? -11.253 7.255 11.947 1.00 75.88 88 ASP A C 1
ATOM 673 O O . ASP A 1 88 ? -10.825 8.399 11.767 1.00 75.88 88 ASP A O 1
ATOM 677 N N . ASP A 1 89 ? -10.671 6.200 11.378 1.00 71.81 89 ASP A N 1
ATOM 678 C CA . ASP A 1 89 ? -9.396 6.241 10.654 1.00 71.81 89 ASP A CA 1
ATOM 679 C C . ASP A 1 89 ? -9.536 5.745 9.205 1.00 71.81 89 ASP A C 1
ATOM 681 O O . ASP A 1 89 ? -10.239 4.780 8.890 1.00 71.81 89 ASP A O 1
ATOM 685 N N . LEU A 1 90 ? -8.811 6.393 8.295 1.00 64.19 90 LEU A N 1
ATOM 686 C CA . LEU A 1 90 ? -8.609 5.919 6.934 1.00 64.19 90 LEU A CA 1
ATOM 687 C C . LEU A 1 90 ? -7.365 5.042 6.915 1.00 64.19 90 LEU A C 1
ATOM 689 O O . LEU A 1 90 ? -6.225 5.511 6.969 1.00 64.19 90 LEU A O 1
ATOM 693 N N . LEU A 1 91 ? -7.580 3.742 6.761 1.00 60.75 91 LEU A N 1
ATOM 694 C CA . LEU A 1 91 ? -6.516 2.877 6.293 1.00 60.75 91 LEU A CA 1
ATOM 695 C C . LEU A 1 91 ? -6.448 3.050 4.784 1.00 60.75 91 LEU A C 1
ATOM 697 O O . LEU A 1 91 ? -7.361 2.683 4.053 1.00 60.75 91 LEU A O 1
ATOM 701 N N . ARG A 1 92 ? -5.345 3.591 4.289 1.00 60.44 92 ARG A N 1
ATOM 702 C CA . ARG A 1 92 ? -5.009 3.437 2.881 1.00 60.44 92 ARG A CA 1
ATOM 703 C C . ARG A 1 92 ? -4.166 2.188 2.805 1.00 60.44 92 ARG A C 1
ATOM 705 O O . ARG A 1 92 ? -2.966 2.270 3.090 1.00 60.44 92 ARG A O 1
ATOM 712 N N . PRO A 1 93 ? -4.724 1.035 2.387 1.00 49.31 93 PRO A N 1
ATOM 713 C CA . PRO A 1 93 ? -3.916 0.132 1.606 1.00 49.31 93 PRO A CA 1
ATOM 714 C C . PRO A 1 93 ? -3.390 0.926 0.424 1.00 49.31 93 PRO A C 1
ATOM 716 O O . PRO A 1 93 ? -3.897 0.906 -0.694 1.00 49.31 93 PRO A O 1
ATOM 719 N N . THR A 1 94 ? -2.248 1.559 0.658 1.00 39.72 94 THR A N 1
ATOM 720 C CA . THR A 1 94 ? -1.215 1.508 -0.347 1.00 39.72 94 THR A CA 1
ATOM 721 C C . THR A 1 94 ? -1.276 0.094 -0.829 1.00 39.72 94 THR A C 1
ATOM 723 O O . THR A 1 94 ? -1.244 -0.882 -0.079 1.00 39.72 94 THR A O 1
ATOM 726 N N . SER A 1 95 ? -1.552 -0.003 -2.098 1.00 39.09 95 SER A N 1
ATOM 727 C CA . SER A 1 95 ? -1.271 -1.235 -2.725 1.00 39.09 95 SER A CA 1
ATOM 728 C C . SER A 1 95 ? 0.182 -1.543 -2.459 1.00 39.09 95 SER A C 1
ATOM 730 O O . SER A 1 95 ? 1.037 -0.680 -2.214 1.00 39.09 95 SER A O 1
ATOM 732 N N . ILE A 1 96 ? 0.462 -2.819 -2.571 1.00 37.41 96 ILE A N 1
ATOM 733 C CA . ILE A 1 96 ? 1.454 -3.229 -3.540 1.00 37.41 96 ILE A CA 1
ATOM 734 C C . ILE A 1 96 ? 1.698 -2.094 -4.535 1.00 37.41 96 ILE A C 1
ATOM 736 O O . ILE A 1 96 ? 0.954 -1.870 -5.488 1.00 37.41 96 ILE A O 1
ATOM 740 N N . HIS A 1 97 ? 2.737 -1.312 -4.260 1.00 40.97 97 HIS A N 1
ATOM 741 C CA . HIS A 1 97 ? 3.525 -0.776 -5.330 1.00 40.97 97 HIS A CA 1
ATOM 742 C C . HIS A 1 97 ? 4.015 -2.025 -6.064 1.00 40.97 97 HIS A C 1
ATOM 744 O O . HIS A 1 97 ? 5.162 -2.424 -5.992 1.00 40.97 97 HIS A O 1
ATOM 750 N N . SER A 1 98 ? 3.175 -2.587 -6.914 1.00 40.47 98 SER A N 1
ATOM 751 C CA . SER A 1 98 ? 3.643 -2.839 -8.249 1.00 40.47 98 SER A CA 1
ATOM 752 C C . SER A 1 98 ? 3.913 -1.462 -8.823 1.00 40.47 98 SER A C 1
ATOM 754 O O . SER A 1 98 ? 3.196 -1.009 -9.703 1.00 40.47 98 SER A O 1
ATOM 756 N N . THR A 1 99 ? 4.962 -0.797 -8.313 1.00 47.16 99 THR A N 1
ATOM 757 C CA . THR A 1 99 ? 5.853 -0.058 -9.176 1.00 47.16 99 THR A CA 1
ATOM 758 C C . THR A 1 99 ? 6.085 -1.045 -10.291 1.00 47.16 99 THR A C 1
ATOM 760 O O . THR A 1 99 ? 6.738 -2.058 -10.073 1.00 47.16 99 THR A O 1
ATOM 763 N N . ASN A 1 100 ? 5.434 -0.886 -11.432 1.00 55.78 100 ASN A N 1
ATOM 764 C CA . ASN A 1 100 ? 5.828 -1.677 -12.569 1.00 55.78 100 ASN A CA 1
ATOM 765 C C . ASN A 1 100 ? 7.201 -1.149 -12.969 1.00 55.78 100 ASN A C 1
ATOM 767 O O . ASN A 1 100 ? 7.333 -0.253 -13.798 1.00 55.78 100 ASN A O 1
ATOM 771 N N . LEU A 1 101 ? 8.237 -1.664 -12.306 1.00 55.88 101 LEU A N 1
ATOM 772 C CA . LEU A 1 101 ? 9.598 -1.202 -12.511 1.00 55.88 101 LEU A CA 1
ATOM 773 C C . LEU A 1 101 ? 10.119 -1.641 -13.880 1.00 55.88 101 LEU A C 1
ATOM 775 O O . LEU A 1 101 ? 11.196 -1.214 -14.278 1.00 55.88 101 LEU A O 1
ATOM 779 N N . LYS A 1 102 ? 9.342 -2.435 -14.640 1.00 62.53 102 LYS A N 1
ATOM 780 C CA . LYS A 1 102 ? 9.655 -2.778 -16.029 1.00 62.53 102 LYS A CA 1
ATOM 781 C C . LYS A 1 102 ? 9.887 -1.540 -16.887 1.00 62.53 102 LYS A C 1
ATOM 783 O O . LYS A 1 102 ? 10.713 -1.591 -17.791 1.00 62.53 102 LYS A O 1
ATOM 788 N N . ILE A 1 103 ? 9.136 -0.471 -16.628 1.00 70.75 103 ILE A N 1
ATOM 789 C CA . ILE A 1 103 ? 9.186 0.773 -17.403 1.00 70.75 103 ILE A CA 1
ATOM 790 C C . ILE A 1 103 ? 9.503 1.995 -16.533 1.00 70.75 103 ILE A C 1
ATOM 792 O O . ILE A 1 103 ? 9.364 3.120 -17.000 1.00 70.75 103 ILE A O 1
ATOM 796 N N . ALA A 1 104 ? 9.944 1.788 -15.287 1.00 74.81 104 ALA A N 1
ATOM 797 C CA . ALA A 1 104 ? 10.341 2.866 -14.378 1.00 74.81 104 ALA A CA 1
ATOM 798 C C . ALA A 1 104 ? 11.815 3.279 -14.532 1.00 74.81 104 ALA A C 1
ATOM 800 O O . ALA A 1 104 ? 12.320 4.061 -13.738 1.00 74.81 104 ALA A O 1
ATOM 801 N N . ASP A 1 105 ? 12.511 2.771 -15.548 1.00 77.19 105 ASP A N 1
ATOM 802 C CA . ASP A 1 105 ? 13.818 3.252 -16.014 1.00 77.19 105 ASP A CA 1
ATOM 803 C C . ASP A 1 105 ? 13.730 4.602 -16.753 1.00 77.19 105 ASP A C 1
ATOM 805 O O . ASP A 1 105 ? 14.754 5.208 -17.063 1.00 77.19 105 ASP A O 1
ATOM 809 N N . ALA A 1 106 ? 12.515 5.095 -16.997 1.00 83.06 106 ALA A N 1
ATOM 810 C CA . ALA A 1 106 ? 12.221 6.438 -17.473 1.00 83.06 106 ALA A CA 1
ATOM 811 C C . ALA A 1 106 ? 11.084 7.049 -16.647 1.00 83.06 106 ALA A C 1
ATOM 813 O O . ALA A 1 106 ? 10.227 6.334 -16.124 1.00 83.06 106 ALA A O 1
ATOM 814 N N . LEU A 1 107 ? 11.066 8.375 -16.554 1.00 83.94 107 LEU A N 1
ATOM 815 C CA . LEU A 1 107 ? 9.993 9.112 -15.895 1.00 83.94 107 LEU A CA 1
ATOM 816 C C . LEU A 1 107 ? 8.805 9.306 -16.842 1.00 83.94 107 LEU A C 1
ATOM 818 O O . LEU A 1 107 ? 8.991 9.510 -18.042 1.00 83.94 107 LEU A O 1
ATOM 822 N N . TYR A 1 108 ? 7.588 9.325 -16.293 1.00 82.56 108 TYR A N 1
ATOM 823 C CA . TYR A 1 108 ? 6.369 9.619 -17.059 1.00 82.56 108 TYR A CA 1
ATOM 824 C C . TYR A 1 108 ? 6.436 10.998 -17.741 1.00 82.56 108 TYR A C 1
ATOM 826 O O . TYR A 1 108 ? 6.027 11.158 -18.888 1.00 82.56 108 TYR A O 1
ATOM 834 N N . THR A 1 109 ? 7.044 11.984 -17.071 1.00 83.94 109 THR A N 1
ATOM 835 C CA . THR A 1 109 ? 7.281 13.342 -17.593 1.00 83.94 109 THR A CA 1
ATOM 836 C C . THR A 1 109 ? 8.215 13.376 -18.806 1.00 83.94 109 THR A C 1
ATOM 838 O O . THR A 1 109 ? 8.124 14.288 -19.623 1.00 83.94 109 THR A O 1
ATOM 841 N N . GLN A 1 110 ? 9.097 12.382 -18.944 1.00 87.69 110 GLN A N 1
ATOM 842 C CA . GLN A 1 110 ? 10.018 12.238 -20.076 1.00 87.69 110 GLN A CA 1
ATOM 843 C C . GLN A 1 110 ? 9.424 11.369 -21.188 1.00 87.69 110 GLN A C 1
ATOM 845 O O . GLN A 1 110 ? 9.677 11.601 -22.368 1.00 87.69 110 GLN A O 1
ATOM 850 N N . ASN A 1 111 ? 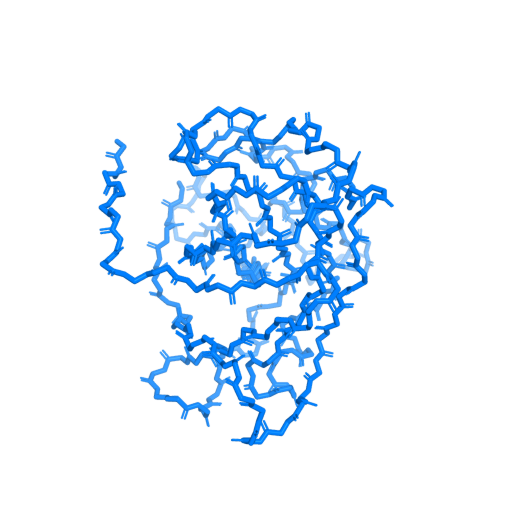8.649 10.351 -20.817 1.00 85.56 111 ASN A N 1
ATOM 851 C CA . ASN A 1 111 ? 7.949 9.476 -21.740 1.00 85.56 111 ASN A CA 1
ATOM 852 C C . ASN A 1 111 ? 6.616 9.031 -21.115 1.00 85.56 111 ASN A C 1
ATOM 854 O O . ASN A 1 111 ? 6.627 8.143 -20.261 1.00 85.56 111 ASN A O 1
ATOM 858 N N . PRO A 1 112 ? 5.472 9.567 -21.579 1.00 85.44 112 PRO A N 1
ATOM 859 C CA . PRO A 1 112 ? 4.156 9.231 -21.031 1.00 85.44 112 PRO A CA 1
ATOM 860 C C . PRO A 1 112 ? 3.755 7.753 -21.164 1.00 85.44 112 PRO A C 1
ATOM 862 O O . PRO A 1 112 ? 2.828 7.300 -20.501 1.00 85.44 112 PRO A O 1
ATOM 865 N N . ALA A 1 113 ? 4.435 6.974 -22.013 1.00 83.38 113 ALA A N 1
ATOM 866 C CA . ALA A 1 113 ? 4.231 5.527 -22.117 1.00 83.38 113 ALA A CA 1
ATOM 867 C C . ALA A 1 113 ? 5.049 4.723 -21.083 1.00 83.38 113 ALA A C 1
ATOM 869 O O . ALA A 1 113 ? 5.031 3.490 -21.098 1.00 83.38 113 ALA A O 1
ATOM 870 N N . ARG A 1 114 ? 5.816 5.404 -20.226 1.00 85.00 114 ARG A N 1
ATOM 871 C CA . ARG A 1 114 ? 6.713 4.833 -19.216 1.00 85.00 114 ARG A CA 1
ATOM 872 C C . ARG A 1 114 ? 6.455 5.468 -17.849 1.00 85.00 114 ARG A C 1
ATOM 874 O O . ARG A 1 114 ? 5.573 6.307 -17.696 1.00 85.00 114 ARG A O 1
ATOM 881 N N . GLY A 1 115 ? 7.217 5.047 -16.849 1.00 84.94 115 GLY A N 1
ATOM 882 C CA . GLY A 1 115 ? 7.094 5.528 -15.482 1.00 84.94 115 GLY A CA 1
ATOM 883 C C . GLY A 1 115 ? 6.594 4.469 -14.516 1.00 84.94 115 GLY A C 1
ATOM 884 O O . GLY A 1 115 ? 6.130 3.385 -14.876 1.00 84.94 115 GLY A O 1
ATOM 885 N N . VAL A 1 116 ? 6.724 4.804 -13.241 1.00 84.69 116 VAL A N 1
ATOM 886 C CA . VAL A 1 116 ? 6.247 3.969 -12.153 1.00 84.69 116 VAL A CA 1
ATOM 887 C C . VAL A 1 116 ? 4.718 3.874 -12.174 1.00 84.69 116 VAL A C 1
ATOM 889 O O . VAL A 1 116 ? 4.022 4.875 -12.306 1.00 84.69 116 VAL A O 1
ATOM 892 N N . GLN A 1 117 ? 4.186 2.665 -12.016 1.00 82.31 117 GLN A N 1
ATOM 893 C CA . GLN A 1 117 ? 2.747 2.437 -11.844 1.00 82.31 117 GLN A CA 1
ATOM 894 C C . GLN A 1 117 ? 2.417 2.303 -10.347 1.00 82.31 117 GLN A C 1
ATOM 896 O O . GLN A 1 117 ? 3.210 1.753 -9.586 1.00 82.31 117 GLN A O 1
ATOM 901 N N . MET A 1 118 ? 1.279 2.838 -9.894 1.00 81.56 118 MET A N 1
ATOM 902 C CA . MET A 1 118 ? 0.852 2.781 -8.486 1.00 81.56 118 MET A CA 1
ATOM 903 C C . MET A 1 118 ? -0.632 2.391 -8.391 1.00 81.56 118 MET A C 1
ATOM 905 O O . MET A 1 118 ? -1.501 3.128 -8.848 1.00 81.56 118 MET A O 1
ATOM 909 N N . TYR A 1 119 ? -0.941 1.253 -7.758 1.00 80.06 119 TYR A N 1
ATOM 910 C CA . TYR A 1 119 ? -2.289 0.644 -7.755 1.00 80.06 119 TYR A CA 1
ATOM 911 C C . TYR A 1 119 ? -3.115 0.874 -6.488 1.00 80.06 119 TYR A C 1
ATOM 913 O O . TYR A 1 119 ? -3.612 -0.061 -5.886 1.00 80.06 119 TYR A O 1
ATOM 921 N N . MET A 1 120 ? -3.277 2.106 -6.043 1.00 79.06 120 MET A N 1
ATOM 922 C CA . MET A 1 120 ? -3.684 2.413 -4.665 1.00 79.06 120 MET A CA 1
ATOM 923 C C . MET A 1 120 ? -5.150 2.084 -4.327 1.00 79.06 120 MET A C 1
ATOM 925 O O . MET A 1 120 ? -6.040 2.310 -5.140 1.00 79.06 120 MET A O 1
ATOM 929 N N . SER A 1 121 ? -5.424 1.673 -3.081 1.00 79.50 121 SER A N 1
ATOM 930 C CA . SER A 1 121 ? -6.787 1.507 -2.553 1.00 79.50 121 SER A CA 1
ATOM 931 C C . SER A 1 121 ? -6.967 2.176 -1.177 1.00 79.50 121 SER A C 1
ATOM 933 O O . SER A 1 121 ? -6.019 2.392 -0.429 1.00 79.50 121 SER A O 1
ATOM 935 N N . CYS A 1 122 ? -8.193 2.539 -0.813 1.00 81.88 122 CYS A N 1
ATOM 936 C CA . CYS A 1 122 ? -8.517 3.107 0.497 1.00 81.88 122 CYS A CA 1
ATOM 937 C C . CYS A 1 122 ? -9.652 2.310 1.137 1.00 81.88 122 CYS A C 1
ATOM 939 O O . CYS A 1 122 ? -10.590 1.904 0.455 1.00 81.88 122 CYS A O 1
ATOM 941 N N . LEU A 1 123 ? -9.586 2.121 2.452 1.00 80.56 123 LEU A N 1
ATOM 942 C CA . LEU A 1 123 ? -10.656 1.531 3.242 1.00 80.56 123 LEU A CA 1
ATOM 943 C C . LEU A 1 123 ? -10.897 2.346 4.517 1.00 80.56 123 LEU A C 1
ATOM 945 O O . LEU A 1 123 ? -9.980 2.903 5.119 1.00 80.56 123 LEU A O 1
ATOM 949 N N . GLN A 1 124 ? -12.156 2.404 4.932 1.00 83.12 124 GLN A N 1
ATOM 950 C CA . GLN A 1 124 ? -12.568 3.082 6.157 1.00 83.12 124 GLN A CA 1
ATOM 951 C C . GLN A 1 124 ? -12.607 2.081 7.313 1.00 83.12 124 GLN A C 1
ATOM 953 O O . GLN A 1 124 ? -13.318 1.073 7.242 1.00 83.12 124 GLN A O 1
ATOM 958 N N . VAL A 1 125 ? -11.887 2.378 8.395 1.00 84.38 125 VAL A N 1
ATOM 959 C CA . VAL A 1 125 ? -11.968 1.635 9.659 1.00 84.38 125 VAL A CA 1
ATOM 960 C C . VAL A 1 125 ? -12.335 2.541 10.818 1.00 84.38 125 VAL A C 1
ATOM 962 O O . VAL A 1 125 ? -12.085 3.739 10.821 1.00 84.38 125 VAL A O 1
ATOM 965 N N . LYS A 1 126 ? -12.920 1.929 11.839 1.00 86.38 126 LYS A N 1
ATOM 966 C CA . LYS A 1 126 ? -13.158 2.543 13.135 1.00 86.38 126 LYS A CA 1
ATOM 967 C C . LYS A 1 126 ? -12.441 1.733 14.196 1.00 86.38 126 LYS A C 1
ATOM 969 O O . LYS A 1 126 ? -12.816 0.582 14.442 1.00 86.38 126 LYS A O 1
ATOM 974 N N . VAL A 1 127 ? -11.430 2.322 14.823 1.00 89.00 127 VAL A N 1
ATOM 975 C CA . VAL A 1 127 ? -10.739 1.704 15.953 1.00 89.00 127 VAL A CA 1
ATOM 976 C C . VAL A 1 127 ? -11.588 1.900 17.202 1.00 89.00 127 VAL A C 1
ATOM 978 O O . VAL A 1 127 ? -11.940 3.015 17.573 1.00 89.00 127 VAL A O 1
ATOM 981 N N . THR A 1 128 ? -11.967 0.790 17.828 1.00 89.50 128 THR A N 1
ATOM 982 C CA . THR A 1 128 ? -12.897 0.759 18.972 1.00 89.50 128 THR A CA 1
ATOM 983 C C . THR A 1 128 ? -12.204 0.610 20.323 1.00 89.50 128 THR A C 1
ATOM 985 O O . THR A 1 128 ? -12.818 0.849 21.358 1.00 89.50 128 THR A O 1
ATOM 988 N N . SER A 1 129 ? -10.936 0.203 20.335 1.00 86.25 129 SER A N 1
ATOM 989 C CA . SER A 1 129 ? -10.125 0.076 21.547 1.00 86.25 129 SER A CA 1
ATOM 990 C C . SER A 1 129 ? -9.300 1.337 21.780 1.00 86.25 129 SER A C 1
ATOM 992 O O . SER A 1 129 ? -8.755 1.887 20.828 1.00 86.25 129 SER A O 1
ATOM 994 N N . ASN A 1 130 ? -9.125 1.735 23.038 1.00 84.75 130 ASN A N 1
ATOM 995 C CA . ASN A 1 130 ? -8.269 2.865 23.386 1.00 84.75 130 ASN A CA 1
ATOM 996 C C . ASN A 1 130 ? -6.800 2.439 23.475 1.00 84.75 130 ASN A C 1
ATOM 998 O O . ASN A 1 130 ? -6.402 1.785 24.438 1.00 84.75 130 ASN A O 1
ATOM 1002 N N . GLY A 1 131 ? -6.010 2.829 22.476 1.00 88.00 131 GLY A N 1
ATOM 1003 C CA . GLY A 1 131 ? -4.552 2.796 22.527 1.00 88.00 131 GLY A CA 1
ATOM 1004 C C . GLY A 1 131 ? -3.934 4.130 22.951 1.00 88.00 131 GLY A C 1
ATOM 1005 O O . GLY A 1 131 ? -4.636 5.104 23.219 1.00 88.00 131 GLY A O 1
ATOM 1006 N N . ASN A 1 132 ? -2.602 4.169 23.021 1.00 91.31 132 ASN A N 1
ATOM 1007 C CA . ASN A 1 132 ? -1.828 5.327 23.488 1.00 91.31 132 ASN A CA 1
ATOM 1008 C C . ASN A 1 132 ? -0.734 5.792 22.510 1.00 91.31 132 ASN A C 1
ATOM 1010 O O . ASN A 1 132 ? 0.041 6.687 22.842 1.00 91.31 132 ASN A O 1
ATOM 1014 N N . GLN A 1 133 ? -0.646 5.188 21.325 1.00 93.12 133 GLN A N 1
ATOM 1015 C CA . GLN A 1 133 ? 0.340 5.544 20.309 1.00 93.12 133 GLN A CA 1
ATOM 1016 C C . GLN A 1 133 ? -0.271 6.542 19.334 1.00 93.12 133 GLN A C 1
ATOM 1018 O O . GLN A 1 133 ? -1.142 6.192 18.545 1.00 93.12 133 GLN A O 1
ATOM 1023 N N . ASN A 1 134 ? 0.178 7.791 19.374 1.00 91.00 134 ASN A N 1
ATOM 1024 C CA . ASN A 1 134 ? -0.305 8.806 18.443 1.00 91.00 134 ASN A CA 1
ATOM 1025 C C . ASN A 1 134 ? 0.358 8.642 17.075 1.00 91.00 134 ASN A C 1
ATOM 1027 O O . ASN A 1 134 ? 1.563 8.407 16.987 1.00 91.00 134 ASN A O 1
ATOM 1031 N N . LEU A 1 135 ? -0.429 8.810 16.014 1.00 90.06 135 LEU A N 1
ATOM 1032 C CA . LEU A 1 135 ? 0.066 8.825 14.642 1.00 90.06 135 LEU A CA 1
ATOM 1033 C C . LEU A 1 135 ? 0.956 10.065 14.420 1.00 90.06 135 LEU A C 1
ATOM 1035 O O . LEU A 1 135 ? 0.442 11.180 14.521 1.00 90.06 135 LEU A O 1
ATOM 1039 N N . PRO A 1 136 ? 2.259 9.914 14.109 1.00 92.38 136 PRO A N 1
ATOM 1040 C CA . PRO A 1 136 ? 3.159 11.062 13.956 1.00 92.38 136 PRO A CA 1
ATOM 1041 C C . PRO A 1 136 ? 2.912 11.894 12.684 1.00 92.38 136 PRO A C 1
ATOM 1043 O O . PRO A 1 136 ? 3.307 13.055 12.624 1.00 92.38 136 PRO A O 1
ATOM 1046 N N . GLY A 1 137 ? 2.272 11.318 11.665 1.00 89.25 137 GLY A N 1
ATOM 1047 C CA . GLY A 1 137 ? 2.111 11.923 10.344 1.00 89.25 137 GLY A CA 1
ATOM 1048 C C . GLY A 1 137 ? 3.428 11.980 9.562 1.00 89.25 137 GLY A C 1
ATOM 1049 O O . GLY A 1 137 ? 4.308 11.134 9.716 1.00 89.25 137 GLY A O 1
ATOM 1050 N N . GLY A 1 138 ? 3.558 12.984 8.693 1.00 85.00 138 GLY A N 1
ATOM 1051 C CA . GLY A 1 138 ? 4.805 13.300 7.982 1.00 85.00 138 GLY A CA 1
ATOM 1052 C C . GLY A 1 138 ? 4.878 12.833 6.526 1.00 85.00 138 GLY A C 1
ATOM 1053 O O . GLY A 1 138 ? 5.833 13.169 5.833 1.00 85.00 138 GLY A O 1
ATOM 1054 N N . THR A 1 139 ? 3.879 12.102 6.022 1.00 91.25 139 THR A N 1
ATOM 1055 C CA . THR A 1 139 ? 3.777 11.723 4.598 1.00 91.25 139 THR A CA 1
ATOM 1056 C C . THR A 1 139 ? 2.502 12.274 3.972 1.00 91.25 139 THR A C 1
ATOM 1058 O O . THR A 1 139 ? 1.429 12.179 4.566 1.00 91.25 139 THR A O 1
ATOM 1061 N N . SER A 1 140 ? 2.604 12.825 2.764 1.00 91.06 140 SER A N 1
ATOM 1062 C CA . SER A 1 140 ? 1.493 13.362 1.977 1.00 91.06 140 SER A CA 1
ATOM 1063 C C . SER A 1 140 ? 1.388 12.677 0.615 1.00 91.06 140 SER A C 1
ATOM 1065 O O . SER A 1 140 ? 2.388 12.378 -0.040 1.00 91.06 140 SER A O 1
ATOM 1067 N N . PHE A 1 141 ? 0.154 12.440 0.169 1.00 87.75 141 PHE A N 1
ATOM 1068 C CA . PHE A 1 141 ? -0.137 11.882 -1.151 1.00 87.75 141 PHE A CA 1
ATOM 1069 C C . PHE A 1 141 ? -1.248 12.696 -1.827 1.00 87.75 141 PHE A C 1
ATOM 1071 O O . PHE A 1 141 ? -2.408 12.536 -1.437 1.00 87.75 141 PHE A O 1
ATOM 1078 N N . PRO A 1 142 ? -0.939 13.526 -2.843 1.00 86.62 142 PRO A N 1
ATOM 1079 C CA . PRO A 1 142 ? 0.381 13.753 -3.458 1.00 86.62 142 PRO A CA 1
ATOM 1080 C C . PRO A 1 142 ? 1.362 14.534 -2.555 1.00 86.62 142 PRO A C 1
ATOM 1082 O O . PRO A 1 142 ? 0.937 15.223 -1.629 1.00 86.62 142 PRO A O 1
ATOM 1085 N N . GLY A 1 143 ? 2.668 14.432 -2.842 1.00 87.75 143 GLY A N 1
ATOM 1086 C CA . GLY A 1 143 ? 3.720 15.249 -2.215 1.00 87.75 143 GLY A CA 1
ATOM 1087 C C . GLY A 1 143 ? 4.993 14.487 -1.837 1.00 87.75 143 GLY A C 1
ATOM 1088 O O . GLY A 1 143 ? 6.079 14.866 -2.262 1.00 87.75 143 GLY A O 1
ATOM 1089 N N . THR A 1 144 ? 4.887 13.398 -1.072 1.00 89.38 144 THR A N 1
ATOM 1090 C CA . THR A 1 144 ? 6.070 12.661 -0.585 1.00 89.38 144 THR A CA 1
ATOM 1091 C C . THR A 1 144 ? 6.854 11.958 -1.688 1.00 89.38 144 THR A C 1
ATOM 1093 O O . THR A 1 144 ? 8.064 11.799 -1.558 1.00 89.38 144 THR A O 1
ATOM 1096 N N . TYR A 1 145 ? 6.188 11.521 -2.756 1.00 89.56 145 TYR A N 1
ATOM 1097 C CA . TYR A 1 145 ? 6.858 10.917 -3.905 1.00 89.56 145 TYR A CA 1
ATOM 1098 C C . TYR A 1 145 ? 7.073 11.957 -4.995 1.00 89.56 145 TYR A C 1
ATOM 1100 O O . TYR A 1 145 ? 6.141 12.654 -5.391 1.00 89.56 145 TYR A O 1
ATOM 1108 N N . ASN A 1 146 ? 8.307 12.021 -5.475 1.00 89.00 146 ASN A N 1
ATOM 1109 C CA . ASN A 1 146 ? 8.739 12.813 -6.617 1.00 89.00 146 ASN A CA 1
ATOM 1110 C C . ASN A 1 146 ? 9.751 12.011 -7.448 1.00 89.00 146 ASN A C 1
ATOM 1112 O O . ASN A 1 146 ? 10.205 10.948 -7.022 1.00 89.00 146 ASN A O 1
ATOM 1116 N N . ASP A 1 147 ? 10.138 12.555 -8.598 1.00 88.75 147 ASP A N 1
ATOM 1117 C CA . ASP A 1 147 ? 11.048 11.916 -9.555 1.00 88.75 147 ASP A CA 1
ATOM 1118 C C . ASP A 1 147 ? 12.411 11.526 -8.949 1.00 88.75 147 ASP A C 1
ATOM 1120 O O . ASP A 1 147 ? 13.006 10.530 -9.353 1.00 88.75 147 ASP A O 1
ATOM 1124 N N . ASN A 1 148 ? 12.872 12.252 -7.924 1.00 89.62 148 ASN A N 1
ATOM 1125 C CA . ASN A 1 148 ? 14.137 11.996 -7.225 1.00 89.62 148 ASN A CA 1
ATOM 1126 C C . ASN A 1 148 ? 13.989 11.053 -6.020 1.00 89.62 148 ASN A C 1
ATOM 1128 O O . ASN A 1 148 ? 14.971 10.746 -5.340 1.00 89.62 148 ASN A O 1
ATOM 1132 N N . THR A 1 149 ? 12.772 10.615 -5.696 1.00 90.25 149 THR A N 1
ATOM 1133 C CA . THR A 1 149 ? 12.537 9.731 -4.553 1.00 90.25 149 THR A CA 1
ATOM 1134 C C . THR A 1 149 ? 13.086 8.338 -4.871 1.00 90.25 149 THR A C 1
ATOM 1136 O O . THR A 1 149 ? 12.698 7.753 -5.887 1.00 90.25 149 THR A O 1
ATOM 1139 N N . PRO A 1 150 ? 13.949 7.757 -4.012 1.00 88.44 150 PRO A N 1
ATOM 1140 C CA . PRO A 1 150 ? 14.481 6.418 -4.237 1.00 88.44 150 PRO A CA 1
ATOM 1141 C C . PRO A 1 150 ? 13.369 5.397 -4.497 1.00 88.44 150 PRO A C 1
ATOM 1143 O O . PRO A 1 150 ? 12.407 5.311 -3.735 1.00 88.44 150 PRO A O 1
ATOM 1146 N N . GLY A 1 151 ? 13.509 4.640 -5.586 1.00 86.94 151 GLY A N 1
ATOM 1147 C CA . GLY A 1 151 ? 12.548 3.618 -5.998 1.00 86.94 151 GLY A CA 1
ATOM 1148 C C . GLY A 1 151 ? 11.402 4.099 -6.897 1.00 86.94 151 GLY A C 1
ATOM 1149 O O . GLY A 1 151 ? 10.591 3.256 -7.281 1.00 86.94 151 GLY A O 1
ATOM 1150 N N . ILE A 1 152 ? 11.338 5.396 -7.240 1.00 88.06 152 ILE A N 1
ATOM 1151 C CA . ILE A 1 152 ? 10.412 5.953 -8.247 1.00 88.06 152 ILE A CA 1
ATOM 1152 C C . ILE A 1 152 ? 10.994 5.831 -9.659 1.00 88.06 152 ILE A C 1
ATOM 1154 O O . ILE A 1 152 ? 10.396 5.170 -10.502 1.00 88.06 152 ILE A O 1
ATOM 1158 N N . HIS A 1 153 ? 12.171 6.413 -9.905 1.00 89.31 153 HIS A N 1
ATOM 1159 C CA . HIS A 1 153 ? 12.945 6.219 -11.137 1.00 89.31 153 HIS A CA 1
ATOM 1160 C C . HIS A 1 153 ? 14.023 5.168 -10.876 1.00 89.31 153 HIS A C 1
ATOM 1162 O O . HIS A 1 153 ? 14.999 5.421 -10.169 1.00 89.31 153 HIS A O 1
ATOM 1168 N N . PHE A 1 154 ? 13.808 3.942 -11.349 1.00 87.75 154 PHE A N 1
ATOM 1169 C CA . PHE A 1 154 ? 14.687 2.817 -11.052 1.00 87.75 154 PHE A CA 1
ATOM 1170 C C . PHE A 1 154 ? 14.592 1.705 -12.100 1.00 87.75 154 PHE A C 1
ATOM 1172 O O . PHE A 1 154 ? 13.502 1.280 -12.478 1.00 87.75 154 PHE A O 1
ATOM 1179 N N . ASN A 1 155 ? 15.746 1.164 -12.501 1.00 87.56 155 ASN A N 1
ATOM 1180 C CA . ASN A 1 155 ? 15.833 0.015 -13.397 1.00 87.56 155 ASN A CA 1
ATOM 1181 C C . ASN A 1 155 ? 16.141 -1.274 -12.615 1.00 87.56 155 ASN A C 1
ATOM 1183 O O . ASN A 1 155 ? 17.292 -1.536 -12.263 1.00 87.56 155 ASN A O 1
ATOM 1187 N N . ILE A 1 156 ? 15.121 -2.110 -12.391 1.00 84.50 156 ILE A N 1
ATOM 1188 C CA . ILE A 1 156 ? 15.272 -3.406 -11.702 1.00 84.50 156 ILE A CA 1
ATOM 1189 C C . ILE A 1 156 ? 16.061 -4.457 -12.476 1.00 84.50 156 ILE A C 1
ATOM 1191 O O . ILE A 1 156 ? 16.566 -5.395 -11.868 1.00 84.50 156 ILE A O 1
ATOM 1195 N N . TYR A 1 157 ? 16.148 -4.323 -13.797 1.00 85.88 157 TYR A N 1
ATOM 1196 C CA . TYR A 1 157 ? 16.896 -5.242 -14.656 1.00 85.88 157 TYR A CA 1
ATOM 1197 C C . TYR A 1 157 ? 18.317 -4.735 -14.930 1.00 85.88 157 TYR A C 1
ATOM 1199 O O . TYR A 1 157 ? 19.093 -5.396 -15.613 1.00 85.88 157 TYR A O 1
ATOM 1207 N N . GLY A 1 158 ? 18.653 -3.550 -14.414 1.00 86.38 158 GLY A N 1
ATOM 1208 C CA . GLY A 1 158 ? 19.986 -2.975 -14.482 1.00 86.38 158 GLY A CA 1
ATOM 1209 C C . GLY A 1 158 ? 20.928 -3.535 -13.408 1.00 86.38 158 GLY A C 1
ATOM 1210 O O . GLY A 1 158 ? 20.506 -4.283 -12.524 1.00 86.38 158 GLY A O 1
ATOM 1211 N N . PRO A 1 159 ? 22.205 -3.116 -13.422 1.00 86.75 159 PRO A N 1
ATOM 1212 C CA . PRO A 1 159 ? 23.228 -3.611 -12.494 1.00 86.75 159 PRO A CA 1
ATOM 1213 C C . PRO A 1 159 ? 22.886 -3.362 -11.017 1.00 86.75 159 PRO A C 1
ATOM 1215 O O . PRO A 1 159 ? 23.309 -4.113 -10.145 1.00 86.75 159 PRO A O 1
ATOM 1218 N N . ASN A 1 160 ? 22.073 -2.341 -10.736 1.00 85.19 160 ASN A N 1
ATOM 1219 C CA . ASN A 1 160 ? 21.660 -1.977 -9.384 1.00 85.19 160 ASN A CA 1
ATOM 1220 C C . ASN A 1 160 ? 20.346 -2.637 -8.947 1.00 85.19 160 ASN A C 1
ATOM 1222 O O . ASN A 1 160 ? 19.864 -2.326 -7.868 1.00 85.19 160 ASN A O 1
ATOM 1226 N N . GLY A 1 161 ? 19.755 -3.551 -9.726 1.00 81.94 161 GLY A N 1
ATOM 1227 C CA . GLY A 1 161 ? 18.432 -4.118 -9.433 1.00 81.94 161 GLY A CA 1
ATOM 1228 C C . GLY A 1 161 ? 18.276 -4.676 -8.011 1.00 81.94 161 GLY A C 1
ATOM 1229 O O . GLY A 1 161 ? 17.241 -4.485 -7.373 1.00 81.94 161 GLY A O 1
ATOM 1230 N N . ALA A 1 162 ? 19.335 -5.286 -7.472 1.00 84.19 162 ALA A N 1
ATOM 1231 C CA . ALA A 1 162 ? 19.357 -5.858 -6.126 1.00 84.19 162 ALA A CA 1
ATOM 1232 C C . ALA A 1 162 ? 19.334 -4.818 -4.986 1.00 84.19 162 ALA A C 1
ATOM 1234 O O . ALA A 1 162 ? 18.994 -5.170 -3.858 1.00 84.19 162 ALA A O 1
ATOM 1235 N N . THR A 1 163 ? 19.666 -3.549 -5.250 1.00 87.62 163 THR A N 1
ATOM 1236 C CA . THR A 1 163 ? 19.736 -2.480 -4.234 1.00 87.62 163 THR A CA 1
ATOM 1237 C C . THR A 1 163 ? 18.453 -1.652 -4.141 1.00 87.62 163 THR A C 1
ATOM 1239 O O . THR A 1 163 ? 18.434 -0.599 -3.502 1.00 87.62 163 THR A O 1
ATOM 1242 N N . TYR A 1 164 ? 17.364 -2.121 -4.761 1.00 86.56 164 TYR A N 1
ATOM 1243 C CA . TYR A 1 164 ? 16.083 -1.424 -4.764 1.00 86.56 164 TYR A CA 1
ATOM 1244 C C . TYR A 1 164 ? 15.598 -1.082 -3.346 1.00 86.56 164 TYR A C 1
ATOM 1246 O O . TYR A 1 164 ? 15.433 -1.958 -2.490 1.00 86.56 164 TYR A O 1
ATOM 1254 N N . LYS A 1 165 ? 15.281 0.200 -3.133 1.00 87.75 165 LYS A N 1
ATOM 1255 C CA . LYS A 1 165 ? 14.647 0.712 -1.915 1.00 87.75 165 LYS A CA 1
ATOM 1256 C C . LYS A 1 165 ? 13.235 1.186 -2.241 1.00 87.75 165 LYS A C 1
ATOM 1258 O O . LYS A 1 165 ? 13.048 1.994 -3.143 1.00 87.75 165 LYS A O 1
ATOM 1263 N N . ALA A 1 166 ? 12.252 0.704 -1.481 1.00 88.25 166 ALA A N 1
ATOM 1264 C CA . ALA A 1 166 ? 10.876 1.173 -1.603 1.00 88.25 166 ALA A CA 1
ATOM 1265 C C . ALA A 1 166 ? 10.765 2.668 -1.228 1.00 88.25 166 ALA A C 1
ATOM 1267 O O . ALA A 1 166 ? 11.388 3.084 -0.244 1.00 88.25 166 ALA A O 1
ATOM 1268 N N . PRO A 1 167 ? 9.954 3.462 -1.947 1.00 89.06 167 PRO A N 1
ATOM 1269 C CA . PRO A 1 167 ? 9.840 4.896 -1.703 1.00 89.06 167 PRO A CA 1
ATOM 1270 C C . PRO A 1 167 ? 9.113 5.225 -0.388 1.00 89.06 167 PRO A C 1
ATOM 1272 O O . PRO A 1 167 ? 8.305 4.451 0.139 1.00 89.06 167 PRO A O 1
ATOM 1275 N N . GLY A 1 168 ? 9.348 6.432 0.128 1.00 89.19 168 GLY A N 1
ATOM 1276 C CA . GLY A 1 168 ? 8.692 6.970 1.326 1.00 89.19 168 GLY A CA 1
ATOM 1277 C C . GLY A 1 168 ? 9.469 6.755 2.626 1.00 89.19 168 GLY A C 1
ATOM 1278 O O . GLY A 1 168 ? 10.583 6.235 2.591 1.00 89.19 168 GLY A O 1
ATOM 1279 N N . PRO A 1 169 ? 8.887 7.149 3.774 1.00 91.25 169 PRO A N 1
ATOM 1280 C CA . PRO A 1 169 ? 9.574 7.095 5.064 1.00 91.25 169 PRO A CA 1
ATOM 1281 C C . PRO A 1 169 ? 9.806 5.653 5.520 1.00 91.25 169 PRO A C 1
ATOM 1283 O O . PRO A 1 169 ? 9.274 4.707 4.936 1.00 91.25 169 PRO A O 1
ATOM 1286 N N . ASP A 1 170 ? 10.539 5.477 6.610 1.00 92.81 170 ASP A N 1
ATOM 1287 C CA . ASP A 1 170 ? 10.607 4.181 7.276 1.00 92.81 170 ASP A CA 1
ATOM 1288 C C . ASP A 1 170 ? 9.244 3.784 7.869 1.00 92.81 170 ASP A C 1
ATOM 1290 O O . ASP A 1 170 ? 8.325 4.599 8.005 1.00 92.81 170 ASP A O 1
ATOM 1294 N N . VAL A 1 171 ? 9.088 2.496 8.181 1.00 92.88 171 VAL A N 1
ATOM 1295 C CA . VAL A 1 171 ? 7.900 2.003 8.891 1.00 92.88 171 VAL A CA 1
ATOM 1296 C C . VAL A 1 171 ? 7.848 2.674 10.262 1.00 92.88 171 VAL A C 1
ATOM 1298 O O . VAL A 1 171 ? 8.854 2.731 10.968 1.00 92.88 171 VAL A O 1
ATOM 1301 N N . TRP A 1 172 ? 6.676 3.188 10.635 1.00 94.25 172 TRP A N 1
ATOM 1302 C CA . TRP A 1 172 ? 6.462 3.812 11.934 1.00 94.25 172 TRP A CA 1
ATOM 1303 C C . TRP A 1 172 ? 6.849 2.840 13.055 1.00 94.25 172 TRP A C 1
ATOM 1305 O O . TRP A 1 172 ? 6.430 1.685 13.056 1.00 94.25 172 TRP A O 1
ATOM 1315 N N . ASN A 1 173 ? 7.641 3.307 14.022 1.00 92.69 173 ASN A N 1
ATOM 1316 C CA . ASN A 1 173 ? 8.207 2.475 15.089 1.00 92.69 173 ASN A CA 1
ATOM 1317 C C . ASN A 1 173 ? 7.162 1.715 15.926 1.00 92.69 173 ASN A C 1
ATOM 1319 O O . ASN A 1 173 ? 7.465 0.651 16.457 1.00 92.69 173 ASN A O 1
ATOM 1323 N N . SER A 1 174 ? 5.946 2.251 16.027 1.00 90.81 174 SER A N 1
ATOM 1324 C CA . SER A 1 174 ? 4.838 1.655 16.780 1.00 90.81 174 SER A CA 1
ATOM 1325 C C . SER A 1 174 ? 3.821 0.956 15.875 1.00 90.81 174 SER A C 1
ATOM 1327 O O . SER A 1 174 ? 2.764 0.522 16.339 1.00 90.81 174 SER A O 1
ATOM 1329 N N . ALA A 1 175 ? 4.129 0.826 14.580 1.00 87.38 175 ALA A N 1
ATOM 1330 C CA . ALA A 1 175 ? 3.359 -0.017 13.688 1.00 87.38 175 ALA A CA 1
ATOM 1331 C C . ALA A 1 175 ? 3.470 -1.475 14.140 1.00 87.38 175 ALA A C 1
ATOM 1333 O O . ALA A 1 175 ? 4.555 -2.006 14.392 1.00 87.38 175 ALA A O 1
ATOM 1334 N N . ALA A 1 176 ? 2.325 -2.140 14.229 1.00 77.06 176 ALA A N 1
ATOM 1335 C CA . ALA A 1 176 ? 2.306 -3.562 14.500 1.00 77.06 176 ALA A CA 1
ATOM 1336 C C . ALA A 1 176 ? 2.758 -4.342 13.249 1.00 77.06 176 ALA A C 1
ATOM 1338 O O . ALA A 1 176 ? 2.602 -3.886 12.115 1.00 77.06 176 ALA A O 1
ATOM 1339 N N . ARG A 1 177 ? 3.353 -5.525 13.453 1.00 83.19 177 ARG A N 1
ATOM 1340 C CA . ARG A 1 177 ? 3.944 -6.327 12.368 1.00 83.19 177 ARG A CA 1
ATOM 1341 C C . ARG A 1 177 ? 2.913 -6.641 11.274 1.00 83.19 177 ARG A C 1
ATOM 1343 O O . ARG A 1 177 ? 1.764 -6.962 11.572 1.00 83.19 177 ARG A O 1
ATOM 1350 N N . GLY A 1 178 ? 3.353 -6.599 10.018 1.00 85.88 178 GLY A N 1
ATOM 1351 C CA . GLY A 1 178 ? 2.592 -7.053 8.851 1.00 85.88 178 GLY A CA 1
ATOM 1352 C C . GLY A 1 178 ? 3.282 -8.212 8.132 1.00 85.88 178 GLY A C 1
ATOM 1353 O O . GLY A 1 178 ? 4.444 -8.522 8.400 1.00 85.88 178 GLY A O 1
ATOM 1354 N N . SER A 1 179 ? 2.570 -8.860 7.214 1.00 90.56 179 SER A N 1
ATOM 1355 C CA . SER A 1 179 ? 3.079 -10.001 6.445 1.00 90.56 179 SER A CA 1
ATOM 1356 C C . SER A 1 179 ? 2.427 -10.097 5.069 1.00 90.56 179 SER A C 1
ATOM 1358 O O . SER A 1 179 ? 1.295 -9.669 4.888 1.00 90.56 179 SER A O 1
ATOM 1360 N N . ILE A 1 180 ? 3.105 -10.736 4.118 1.00 89.31 180 ILE A N 1
ATOM 1361 C CA . ILE A 1 180 ? 2.496 -11.205 2.865 1.00 89.31 180 ILE A CA 1
ATOM 1362 C C . ILE A 1 180 ? 2.468 -12.724 2.964 1.00 89.31 180 ILE A C 1
ATOM 1364 O O . ILE A 1 180 ? 3.515 -13.324 3.212 1.00 89.31 180 ILE A O 1
ATOM 1368 N N . GLY A 1 181 ? 1.279 -13.307 2.887 1.00 88.12 181 GLY A N 1
ATOM 1369 C CA . GLY A 1 181 ? 1.065 -14.720 3.166 1.00 88.12 181 GLY A CA 1
ATOM 1370 C C . GLY A 1 181 ? -0.417 -15.057 3.149 1.00 88.12 181 GLY A C 1
ATOM 1371 O O . GLY A 1 181 ? -1.235 -14.291 3.662 1.00 88.12 181 GLY A O 1
ATOM 1372 N N . GLN A 1 182 ? -0.749 -16.211 2.581 1.00 86.88 182 GLN A N 1
ATOM 1373 C CA . GLN A 1 182 ? -2.116 -16.714 2.562 1.00 86.88 182 GLN A CA 1
ATOM 1374 C C . GLN A 1 182 ? -2.552 -17.116 3.978 1.00 86.88 182 GLN A C 1
ATOM 1376 O O . GLN A 1 182 ? -1.827 -17.813 4.687 1.00 86.88 182 GLN A O 1
ATOM 1381 N N . ILE A 1 183 ? -3.745 -16.692 4.397 1.00 80.81 183 ILE A N 1
ATOM 1382 C CA . ILE A 1 183 ? -4.327 -17.028 5.709 1.00 80.81 183 ILE A CA 1
ATOM 1383 C C . ILE A 1 183 ? -5.593 -17.904 5.603 1.00 80.81 183 ILE A C 1
ATOM 1385 O O . ILE A 1 183 ? -6.244 -18.167 6.612 1.00 80.81 183 ILE A O 1
ATOM 1389 N N . GLY A 1 184 ? -5.934 -18.375 4.394 1.00 66.50 184 GLY A N 1
ATOM 1390 C CA . GLY A 1 184 ? -7.034 -19.312 4.095 1.00 66.50 184 GLY A CA 1
ATOM 1391 C C . GLY A 1 184 ? -8.201 -18.686 3.312 1.00 66.50 184 GLY A C 1
ATOM 1392 O O . GLY A 1 184 ? -8.138 -17.524 2.942 1.00 66.50 184 GLY A O 1
ATOM 1393 N N . CYS A 1 185 ? -9.281 -19.440 3.057 1.00 56.78 185 CYS A N 1
ATOM 1394 C CA . CYS A 1 185 ? -10.550 -18.926 2.485 1.00 56.78 185 CYS A CA 1
ATOM 1395 C C . CYS A 1 185 ? -11.604 -18.555 3.557 1.00 56.78 185 CYS A C 1
ATOM 1397 O O . CYS A 1 185 ? -12.697 -18.113 3.221 1.00 56.78 185 CYS A O 1
ATOM 1399 N N . SER A 1 186 ? -11.298 -18.748 4.850 1.00 43.94 186 SER A N 1
ATOM 1400 C CA . SER A 1 186 ? -12.296 -18.808 5.938 1.00 43.94 186 SER A CA 1
ATOM 1401 C C . SER A 1 186 ? -12.062 -17.824 7.102 1.00 43.94 186 SER A C 1
ATOM 1403 O O . SER A 1 186 ? -12.690 -17.964 8.151 1.00 43.94 186 SER A O 1
ATOM 1405 N N . SER A 1 187 ? -11.175 -16.830 6.980 1.00 46.88 187 SER A N 1
ATOM 1406 C CA . SER A 1 187 ? -11.021 -15.838 8.060 1.00 46.88 187 SER A CA 1
ATOM 1407 C C . SER A 1 187 ? -12.174 -14.820 8.048 1.00 46.88 187 SER A C 1
ATOM 1409 O O . SER A 1 187 ? -12.684 -14.445 7.001 1.00 46.88 187 SER A O 1
ATOM 1411 N N . SER A 1 188 ? -12.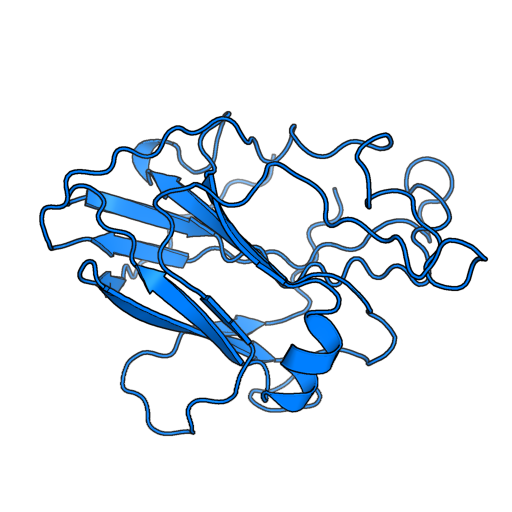655 -14.383 9.206 1.00 42.31 188 SER A N 1
ATOM 1412 C CA . SER A 1 188 ? -13.934 -13.662 9.321 1.00 42.31 188 SER A CA 1
ATOM 1413 C C . SER A 1 188 ? -13.887 -12.181 8.897 1.00 42.31 188 SER A C 1
ATOM 1415 O O . SER A 1 188 ? -14.855 -11.458 9.131 1.00 42.31 188 SER A O 1
ATOM 1417 N N . ARG A 1 189 ? -12.770 -11.686 8.339 1.00 53.62 189 ARG A N 1
ATOM 1418 C CA . ARG A 1 189 ? -12.552 -10.256 8.033 1.00 53.62 189 ARG A CA 1
ATOM 1419 C C . ARG A 1 189 ? -11.670 -10.065 6.791 1.00 53.62 189 ARG A C 1
ATOM 1421 O O . ARG A 1 189 ? -10.486 -9.757 6.908 1.00 53.62 189 ARG A O 1
ATOM 1428 N N . TRP A 1 190 ? -12.262 -10.235 5.610 1.00 52.22 190 TRP A N 1
ATOM 1429 C CA . TRP A 1 190 ? -11.629 -9.930 4.321 1.00 52.22 190 TRP A CA 1
ATOM 1430 C C . TRP A 1 190 ? -12.100 -8.583 3.792 1.00 52.22 190 TRP A C 1
ATOM 1432 O O . TRP A 1 190 ? -13.297 -8.293 3.820 1.00 52.22 190 TRP A O 1
ATOM 1442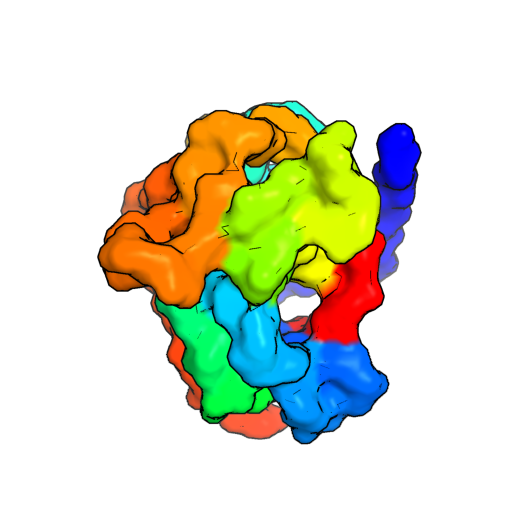 N N . ILE A 1 191 ? -11.178 -7.803 3.233 1.00 61.06 191 ILE A N 1
ATOM 1443 C CA . ILE A 1 191 ? -11.530 -6.735 2.297 1.00 61.06 191 ILE A CA 1
ATOM 1444 C C . ILE A 1 191 ? -10.922 -7.073 0.941 1.00 61.06 191 ILE A C 1
ATOM 1446 O O . ILE A 1 191 ? -9.712 -7.252 0.813 1.00 61.06 191 ILE A O 1
ATOM 1450 N N . ILE A 1 192 ? -11.803 -7.182 -0.052 1.00 58.78 192 ILE A N 1
ATOM 1451 C CA . ILE A 1 192 ? -11.473 -7.558 -1.424 1.00 58.78 192 ILE A CA 1
ATOM 1452 C C . ILE A 1 192 ? -11.165 -6.277 -2.202 1.00 58.78 192 ILE A C 1
ATOM 1454 O O . ILE A 1 192 ? -11.982 -5.355 -2.238 1.00 58.78 192 ILE A O 1
ATOM 1458 N N . LEU A 1 193 ? -9.991 -6.223 -2.818 1.00 57.31 193 LEU A N 1
ATOM 1459 C CA . LEU A 1 193 ? -9.444 -5.084 -3.542 1.00 57.31 193 LEU A CA 1
ATOM 1460 C C . LEU A 1 193 ? -9.129 -5.477 -4.983 1.00 57.31 193 LEU A C 1
ATOM 1462 O O . LEU A 1 193 ? -8.600 -6.554 -5.232 1.00 57.31 193 LEU A O 1
ATOM 1466 N N . ARG A 1 194 ? -9.410 -4.590 -5.936 1.00 51.78 194 ARG A N 1
ATOM 1467 C CA . ARG A 1 194 ? -9.058 -4.807 -7.342 1.00 51.78 194 ARG A CA 1
ATOM 1468 C C . ARG A 1 194 ? -7.707 -4.170 -7.659 1.00 51.78 194 ARG A C 1
ATOM 1470 O O . ARG A 1 194 ? -7.535 -2.974 -7.428 1.00 51.78 194 ARG A O 1
ATOM 1477 N N . SER A 1 195 ? -6.774 -4.933 -8.216 1.00 52.25 195 SER A N 1
ATOM 1478 C CA . SER A 1 195 ? -5.590 -4.399 -8.886 1.00 52.25 195 SER A CA 1
ATOM 1479 C C . SER A 1 195 ? -6.029 -3.863 -10.259 1.00 52.25 195 SER A C 1
ATOM 1481 O O . SER A 1 195 ? -6.772 -4.515 -10.986 1.00 52.25 195 SER A O 1
ATOM 1483 N N . GLY A 1 196 ? -5.672 -2.620 -10.591 1.00 42.31 196 GLY A N 1
ATOM 1484 C CA . GLY A 1 196 ? -6.069 -1.985 -11.863 1.00 42.31 196 GLY A CA 1
ATOM 1485 C C . GLY A 1 196 ? -7.015 -0.783 -11.761 1.00 42.31 196 GLY A C 1
ATOM 1486 O O . GLY A 1 196 ? -7.455 -0.271 -12.785 1.00 42.31 196 GLY A O 1
ATOM 1487 N N . ALA A 1 197 ? -7.324 -0.282 -10.560 1.00 41.66 197 ALA A N 1
ATOM 1488 C CA . ALA A 1 197 ? -7.820 1.089 -10.433 1.00 41.66 197 ALA A CA 1
ATOM 1489 C C . ALA A 1 197 ? -6.626 2.049 -10.576 1.00 41.66 197 ALA A C 1
ATOM 1491 O O . ALA A 1 197 ? -5.975 2.398 -9.592 1.00 41.66 197 ALA A O 1
ATOM 1492 N N . ASP A 1 198 ? -6.299 2.411 -11.815 1.00 30.23 198 ASP A N 1
ATOM 1493 C CA . ASP A 1 198 ? -5.180 3.297 -12.125 1.00 30.23 198 ASP A CA 1
ATOM 1494 C C . ASP A 1 198 ? -5.358 4.667 -11.447 1.00 30.23 198 ASP A C 1
ATOM 1496 O O . ASP A 1 198 ? -6.306 5.413 -11.719 1.00 30.23 198 ASP A O 1
ATOM 1500 N N . ILE A 1 199 ? -4.410 5.027 -10.581 1.00 33.84 199 ILE A N 1
ATOM 1501 C CA . ILE A 1 199 ? -4.086 6.425 -10.300 1.00 33.84 199 ILE A CA 1
ATOM 1502 C C . ILE A 1 199 ? -2.721 6.657 -10.941 1.00 33.84 199 ILE A C 1
ATOM 1504 O O . ILE A 1 199 ? -1.686 6.444 -10.315 1.00 33.84 199 ILE A O 1
ATOM 1508 N N . ALA A 1 200 ? -2.733 7.060 -12.212 1.00 25.77 200 ALA A N 1
ATOM 1509 C CA . ALA A 1 200 ? -1.596 7.764 -12.787 1.00 25.77 200 ALA A CA 1
ATOM 1510 C C . ALA A 1 200 ? -1.452 9.088 -12.018 1.00 25.77 200 ALA A C 1
ATOM 1512 O O . ALA A 1 200 ? -2.430 9.838 -11.903 1.00 25.77 200 ALA A O 1
ATOM 1513 N N . LEU A 1 201 ? -0.283 9.310 -11.415 1.00 33.00 201 LEU A N 1
ATOM 1514 C CA . LEU A 1 201 ? 0.107 10.611 -10.869 1.00 33.00 201 LEU A CA 1
ATOM 1515 C C . LEU A 1 201 ? 0.649 11.490 -11.994 1.00 33.00 201 LEU A C 1
ATOM 1517 O O . LEU A 1 201 ? 1.381 10.942 -12.848 1.00 33.00 201 LEU A O 1
#

Radius of gyration: 16.37 Å; chains: 1; bounding box: 44×36×46 Å

Foldseek 3Di:
DDDDDDDPDAAEDAFQDKAKEAEDAPDQLDQRDPPLLFFKFWKWKFAVVCVQADQGIATQDIGHRLVVLCSVQSRMKIFGHFQAAWHKMKIKRFGPQSQSLVFLLDPCVVPVVGWGWTQIDIHIYTHPDGGDDYRPGGHHVVPQDDNPFQQGRDHLPDPCVVVGDHGDDDHDPRRGDMGRHHPDPDDPHYDYHYGPPTDDD

Organism: NCBI:txid117069